Protein AF-0000000078269631 (afdb_homodimer)

Nearest PDB structures (foldseek):
  2gff-assembly1_A  TM=8.974E-01  e=2.319E-09  Yersinia pestis
  3kkf-assembly1_A  TM=9.396E-01  e=1.065E-08  Bacteroides thetaiotaomicron
  4hl9-assembly4_H  TM=9.342E-01  e=1.886E-08  Rhodospirillum rubrum ATCC 11170
  8ecp-assembly1_B  TM=9.292E-01  e=2.896E-07  Pseudomonas aeruginosa
  3gz7-assembly1_B  TM=8.461E-01  e=8.527E-07  Bordetella bronchiseptica

Solvent-accessible surface area (backbone atoms only — not comparable to full-atom values): 10148 Å² total; per-residue (Å²): 79,32,30,39,41,34,40,38,34,34,38,71,94,34,24,68,62,47,51,54,51,50,50,52,47,39,49,48,41,50,74,69,31,91,44,35,77,39,52,36,36,28,32,29,81,90,43,73,30,33,34,36,36,45,33,32,24,70,35,67,60,41,44,68,62,43,52,65,62,33,69,64,44,47,51,49,54,62,72,43,50,86,36,49,70,46,75,49,77,47,71,32,33,44,68,30,70,70,125,80,32,29,40,41,35,42,38,33,34,37,69,93,34,25,68,62,48,50,55,51,50,51,52,45,38,51,48,41,50,74,70,31,91,45,35,78,41,53,34,37,28,31,28,81,88,43,71,29,33,35,37,37,46,35,32,24,69,34,67,61,41,44,68,61,42,52,66,61,34,68,66,43,46,52,49,53,62,72,42,50,86,38,49,70,45,74,50,77,44,71,32,34,43,68,31,69,72,128

Foldseek 3Di:
DKKKKKKFAWDLVCLVVLVVLVVVLQVCCCPPQPFWPHWDKDADPVRSRIIMIITDGPDDCSVPPPSCPDPSNVVSCVVCVNGTDDMDMDMDDDPPPDD/DKKKKKKFAWDLVCLVVLVVLVVVLQVCCCPPQPFWPHWDKDADPVRSRIIMIITDGNDDCSVPPPSCPDPSNVVSCVVCVVGTPDMDMDMDDDPPPDD

Secondary structure (DSSP, 8-state):
-EEEEEEEEEPGGGHHHHHHHHHHHHHHHHHH-TTEEEEEEEE-TT-TTEEEEEEEESSHHIIIIIGGGSHHHHHHHHHHGGGEEEEEEEEEEEEES--/-EEEEEEEEEPGGGHHHHHHHHHHHHHHHHHH-TTEEEEEEEE-TT-TTEEEEEEEESSHHIIIIIGGGSHHHHHHHHHHGGGEEEEEEEEEEEEES--

Radius of gyration: 17.19 Å; Cα contacts (8 Å, |Δi|>4): 392; chains: 2; b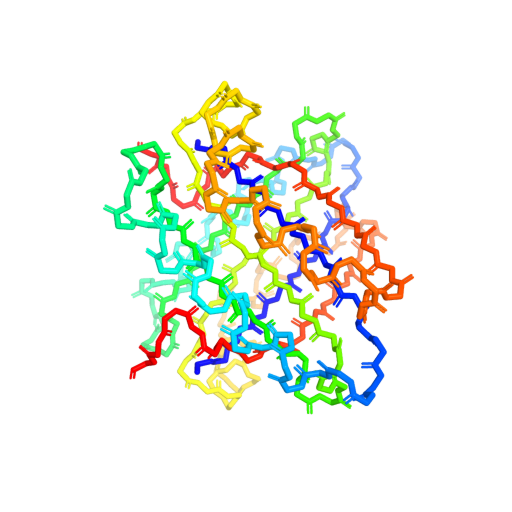ounding box: 34×47×38 Å

Organism: Desulfomicrobium norvegicum (strain DSM 1741 / NCIMB 8310) (NCBI:txid52561)

Structure (mmCIF, N/CA/C/O backbone):
data_AF-0000000078269631-model_v1
#
loop_
_entity.id
_entity.type
_entity.pdbx_description
1 polymer 'Quinol monooxygenase YgiN'
#
loop_
_atom_site.group_PDB
_atom_site.id
_atom_site.type_symbol
_atom_site.label_atom_id
_atom_site.label_alt_id
_atom_site.label_comp_id
_atom_site.label_asym_id
_atom_site.label_entity_id
_atom_site.label_seq_id
_atom_site.pdbx_PDB_ins_code
_atom_site.Cartn_x
_atom_site.Cartn_y
_atom_site.Cartn_z
_atom_site.occupancy
_atom_site.B_iso_or_equiv
_atom_site.auth_seq_id
_atom_site.auth_comp_id
_atom_site.auth_asym_id
_atom_site.auth_atom_id
_atom_site.pdbx_PDB_model_num
ATOM 1 N N . MET A 1 1 ? 13.25 1.266 -5.984 1 89.31 1 MET A N 1
ATOM 2 C CA . MET A 1 1 ? 12.547 2.445 -5.496 1 89.31 1 MET A CA 1
ATOM 3 C C . MET A 1 1 ? 12.117 2.266 -4.043 1 89.31 1 MET A C 1
ATOM 5 O O . MET A 1 1 ? 11.742 1.166 -3.637 1 89.31 1 MET A O 1
ATOM 9 N N . PHE A 1 2 ? 12.289 3.322 -3.221 1 97.44 2 PHE A N 1
ATOM 10 C CA . PHE A 1 2 ? 12.031 3.361 -1.786 1 97.44 2 PHE A CA 1
ATOM 11 C C . PHE A 1 2 ? 10.57 3.682 -1.507 1 97.44 2 PHE A C 1
ATOM 13 O O . PHE A 1 2 ? 10.078 4.75 -1.881 1 97.44 2 PHE A O 1
ATOM 20 N N . VAL A 1 3 ? 9.836 2.67 -0.923 1 98.69 3 VAL A N 1
ATOM 21 C CA . VAL A 1 3 ? 8.414 2.838 -0.663 1 98.69 3 VAL A CA 1
ATOM 22 C C . VAL A 1 3 ? 8.156 2.863 0.844 1 98.69 3 VAL A C 1
ATOM 24 O O . VAL A 1 3 ? 8.727 2.062 1.588 1 98.69 3 VAL A O 1
ATOM 27 N N . VAL A 1 4 ? 7.367 3.816 1.262 1 98.88 4 VAL A N 1
ATOM 28 C CA . VAL A 1 4 ? 6.922 3.924 2.646 1 98.88 4 VAL A CA 1
ATOM 29 C C . VAL A 1 4 ? 5.402 3.768 2.715 1 98.88 4 VAL A C 1
ATOM 31 O O . VAL A 1 4 ? 4.668 4.461 2.004 1 98.88 4 VAL A O 1
ATOM 34 N N . ILE A 1 5 ? 4.926 2.82 3.494 1 98.94 5 ILE A N 1
ATOM 35 C CA . ILE A 1 5 ? 3.504 2.68 3.777 1 98.94 5 ILE A CA 1
ATOM 36 C C . ILE A 1 5 ? 3.227 3.062 5.23 1 98.94 5 ILE A C 1
ATOM 38 O O . ILE A 1 5 ? 3.811 2.488 6.152 1 98.94 5 ILE A O 1
ATOM 42 N N . VAL A 1 6 ? 2.377 4.039 5.445 1 98.88 6 VAL A N 1
ATOM 43 C CA . VAL A 1 6 ? 2.012 4.484 6.785 1 98.88 6 VAL A CA 1
ATOM 44 C C . VAL A 1 6 ? 0.53 4.211 7.035 1 98.88 6 VAL A C 1
ATOM 46 O O . VAL A 1 6 ? -0.323 4.621 6.242 1 98.88 6 VAL A O 1
ATOM 49 N N . ASP A 1 7 ? 0.233 3.51 8.07 1 98.88 7 ASP A N 1
ATOM 50 C CA . ASP A 1 7 ? -1.144 3.338 8.523 1 98.88 7 ASP A CA 1
ATOM 51 C C . ASP A 1 7 ? -1.455 4.262 9.695 1 98.88 7 ASP A C 1
ATOM 53 O O . ASP A 1 7 ? -0.718 4.289 10.688 1 98.88 7 ASP A O 1
ATOM 57 N N . VAL A 1 8 ? -2.484 4.996 9.539 1 98.94 8 VAL A N 1
ATOM 58 C CA . VAL A 1 8 ? -2.867 5.984 10.539 1 98.94 8 VAL A CA 1
ATOM 59 C C . VAL A 1 8 ? -4.301 5.727 11 1 98.94 8 VAL A C 1
ATOM 61 O O . VAL A 1 8 ? -5.223 5.688 10.18 1 98.94 8 VAL A O 1
ATOM 64 N N . VAL A 1 9 ? -4.461 5.523 12.266 1 98.88 9 VAL A N 1
ATOM 65 C CA . VAL A 1 9 ? -5.789 5.488 12.875 1 98.88 9 VAL A CA 1
ATOM 66 C C . VAL A 1 9 ? -6.055 6.805 13.602 1 98.88 9 VAL A C 1
ATOM 68 O O . VAL A 1 9 ? -5.309 7.188 14.508 1 98.88 9 VAL A O 1
ATOM 71 N N . THR A 1 10 ? -7.07 7.473 13.227 1 98.94 10 THR A N 1
ATOM 72 C CA . THR A 1 10 ? -7.418 8.75 13.844 1 98.94 10 THR A CA 1
ATOM 73 C C . THR A 1 10 ? -8.547 8.578 14.852 1 98.94 10 THR A C 1
ATOM 75 O O . THR A 1 10 ? -9.242 7.559 14.844 1 98.94 10 THR A O 1
ATOM 78 N N . ARG A 1 11 ? -8.602 9.547 15.742 1 98.75 11 ARG A N 1
ATOM 79 C CA . ARG A 1 11 ? -9.852 9.672 16.484 1 98.75 11 ARG A CA 1
ATOM 80 C C . ARG A 1 11 ? -11.023 9.945 15.555 1 98.75 11 ARG A C 1
ATOM 82 O O . ARG A 1 11 ? -10.914 10.758 14.633 1 98.75 11 ARG A O 1
ATOM 89 N N . LYS A 1 12 ? -12.117 9.32 15.852 1 98.31 12 LYS A N 1
ATOM 90 C CA . LYS A 1 12 ? -13.234 9.344 14.922 1 98.31 12 LYS A CA 1
ATOM 91 C C . LYS A 1 12 ? -13.719 10.766 14.672 1 98.31 12 LYS A C 1
ATOM 93 O O . LYS A 1 12 ? -14.078 11.117 13.547 1 98.31 12 LYS A O 1
ATOM 98 N N . GLU A 1 13 ? -13.703 11.57 15.68 1 98.38 13 GLU A N 1
ATOM 99 C CA . GLU A 1 13 ? -14.258 12.914 15.586 1 98.38 13 GLU A CA 1
ATOM 100 C C . GLU A 1 13 ? -13.375 13.812 14.727 1 98.38 13 GLU A C 1
ATOM 102 O O . GLU A 1 13 ? -13.805 14.891 14.297 1 98.38 13 GLU A O 1
ATOM 107 N N . PHE A 1 14 ? -12.164 13.352 14.383 1 98.62 14 PHE A N 1
ATOM 108 C CA . PHE A 1 14 ? -11.234 14.203 13.656 1 98.62 14 PHE A CA 1
ATOM 109 C C . PHE A 1 14 ? -10.898 13.594 12.297 1 98.62 14 PHE A C 1
ATOM 111 O O . PHE A 1 14 ? -9.992 14.07 11.609 1 98.62 14 PHE A O 1
ATOM 118 N N . ALA A 1 15 ? -11.594 12.609 11.898 1 98.62 15 ALA A N 1
ATOM 119 C CA . ALA A 1 15 ? -11.289 11.891 10.664 1 98.62 15 ALA A CA 1
ATOM 120 C C . ALA A 1 15 ? -11.359 12.828 9.461 1 98.62 15 ALA A C 1
ATOM 122 O O . ALA A 1 15 ? -10.477 12.805 8.594 1 98.62 15 ALA A O 1
ATOM 123 N N . ASP A 1 16 ? -12.336 13.648 9.391 1 98.5 16 ASP A N 1
ATOM 124 C CA . ASP A 1 16 ? -12.5 14.562 8.266 1 98.5 16 ASP A CA 1
ATOM 125 C C . ASP A 1 16 ? -11.406 15.625 8.266 1 98.5 16 ASP A C 1
ATOM 127 O O . ASP A 1 16 ? -10.883 15.984 7.207 1 98.5 16 ASP A O 1
ATOM 131 N N . ASP A 1 17 ? -11.125 16.156 9.422 1 98.75 17 ASP A N 1
ATOM 132 C CA . ASP A 1 17 ? -10.047 17.141 9.539 1 98.75 17 ASP A CA 1
ATOM 133 C C . ASP A 1 17 ? -8.711 16.547 9.102 1 98.75 17 ASP A C 1
ATOM 135 O O . ASP A 1 17 ? -7.945 17.188 8.367 1 98.75 17 ASP A O 1
ATOM 139 N N . PHE A 1 18 ? -8.461 15.344 9.547 1 98.88 18 PHE A N 1
ATOM 140 C CA . PHE A 1 18 ? -7.23 14.664 9.164 1 98.88 18 PHE A CA 1
ATOM 141 C C . PHE A 1 18 ? -7.18 14.438 7.656 1 98.88 18 PHE A C 1
ATOM 143 O O . PHE A 1 18 ? -6.141 14.648 7.027 1 98.88 18 PHE A O 1
ATOM 150 N N . ARG A 1 19 ? -8.273 14.031 7.109 1 98.62 19 ARG A N 1
ATOM 151 C CA . ARG A 1 19 ? -8.391 13.797 5.676 1 98.62 19 ARG A CA 1
ATOM 152 C C . ARG A 1 19 ? -7.941 15.023 4.887 1 98.62 19 ARG A C 1
ATOM 154 O O . ARG A 1 19 ? -7.133 14.914 3.961 1 98.62 19 ARG A O 1
ATOM 161 N N . GLU A 1 20 ? -8.414 16.156 5.27 1 98.62 20 GLU A N 1
ATOM 162 C CA . GLU A 1 20 ? -8.062 17.391 4.582 1 98.62 20 GLU A CA 1
ATOM 163 C C . GLU A 1 20 ? -6.578 17.719 4.754 1 98.62 20 GLU A C 1
ATOM 165 O O . GLU A 1 20 ? -5.906 18.109 3.797 1 98.62 20 GLU A O 1
ATOM 170 N N . ALA A 1 21 ? -6.102 17.547 5.969 1 98.81 21 ALA A N 1
ATOM 171 C CA . ALA A 1 21 ? -4.711 17.875 6.277 1 98.81 21 ALA A CA 1
ATOM 172 C C . ALA A 1 21 ? -3.752 16.969 5.508 1 98.81 21 ALA A C 1
ATOM 174 O O . ALA A 1 21 ? -2.748 17.422 4.965 1 98.81 21 ALA A O 1
ATOM 175 N N . VAL A 1 22 ? -4.086 15.703 5.465 1 98.75 22 VAL A N 1
ATOM 176 C CA . VAL A 1 22 ? -3.164 14.758 4.844 1 98.75 22 VAL A CA 1
ATOM 177 C C . VAL A 1 22 ? -3.201 14.914 3.324 1 98.75 22 VAL A C 1
ATOM 179 O O . VAL A 1 22 ? -2.189 14.719 2.646 1 98.75 22 VAL A O 1
ATOM 182 N N . MET A 1 23 ? -4.348 15.281 2.766 1 98.5 23 MET A N 1
ATOM 183 C CA . MET A 1 23 ? -4.414 15.555 1.333 1 98.5 23 MET A CA 1
ATOM 184 C C . MET A 1 23 ? -3.535 16.75 0.97 1 98.5 23 MET A C 1
ATOM 186 O O . MET A 1 23 ? -2.832 16.719 -0.041 1 98.5 23 MET A O 1
ATOM 190 N N . ARG A 1 24 ? -3.57 17.797 1.8 1 98.44 24 ARG A N 1
ATOM 191 C CA . ARG A 1 24 ? -2.684 18.938 1.6 1 98.44 24 ARG A CA 1
ATOM 192 C C . ARG A 1 24 ? -1.22 18.516 1.683 1 98.44 24 ARG A C 1
ATOM 194 O O . ARG A 1 24 ? -0.4 18.938 0.863 1 98.44 24 ARG A O 1
ATOM 201 N N . GLN A 1 25 ? -0.92 17.703 2.639 1 98.5 25 GLN A N 1
ATOM 202 C CA . GLN A 1 25 ? 0.445 17.219 2.812 1 98.5 25 GLN A CA 1
ATOM 203 C C . GLN A 1 25 ? 0.894 16.391 1.609 1 98.5 25 GLN A C 1
ATOM 205 O O . GLN A 1 25 ? 2.033 16.516 1.155 1 98.5 25 GLN A O 1
ATOM 210 N N . GLY A 1 26 ? -0 15.477 1.146 1 98.44 26 GLY A N 1
ATOM 211 C CA . GLY A 1 26 ? 0.314 14.727 -0.06 1 98.44 26 GLY A CA 1
ATOM 212 C C . GLY A 1 26 ? 0.614 15.609 -1.254 1 98.44 26 GLY A C 1
ATOM 213 O O . GLY A 1 26 ? 1.595 15.391 -1.968 1 98.44 26 GLY A O 1
ATOM 214 N N . ASN A 1 27 ? -0.218 16.609 -1.429 1 98.19 27 ASN A N 1
ATOM 215 C CA . ASN A 1 27 ? -0.012 17.562 -2.518 1 98.19 27 ASN A CA 1
ATOM 216 C C . ASN A 1 27 ? 1.322 18.297 -2.383 1 98.19 27 ASN A C 1
ATOM 218 O O . ASN A 1 27 ? 2.068 18.406 -3.355 1 98.19 27 ASN A O 1
ATOM 222 N N . ASN A 1 28 ? 1.61 18.797 -1.206 1 98.56 28 ASN A N 1
ATOM 223 C CA . ASN A 1 28 ? 2.873 19.484 -0.958 1 98.56 28 ASN A CA 1
ATOM 224 C C . ASN A 1 28 ? 4.07 18.578 -1.246 1 98.56 28 ASN A C 1
ATOM 226 O O . ASN A 1 28 ? 5.051 19.016 -1.849 1 98.56 28 ASN A O 1
ATOM 230 N N . SER A 1 29 ? 3.992 17.312 -0.822 1 98.44 29 SER A N 1
ATOM 231 C CA . SER A 1 29 ? 5.102 16.391 -0.997 1 98.44 29 SER A CA 1
ATOM 232 C C . SER A 1 29 ? 5.406 16.156 -2.473 1 98.44 29 SER A C 1
ATOM 234 O O . SER A 1 29 ? 6.562 16.234 -2.891 1 98.44 29 SER A O 1
ATOM 236 N N . VAL A 1 30 ? 4.391 15.945 -3.281 1 97.69 30 VAL A N 1
ATOM 237 C CA . VAL A 1 30 ? 4.574 15.617 -4.691 1 97.69 30 VAL A CA 1
ATOM 238 C C . VAL A 1 30 ? 4.992 16.859 -5.465 1 97.69 30 VAL A C 1
ATOM 240 O O . VAL A 1 30 ? 5.801 16.781 -6.391 1 97.69 30 VAL A O 1
ATOM 243 N N . THR A 1 31 ? 4.5 18.016 -5.059 1 97.88 31 THR A N 1
ATOM 244 C CA . THR A 1 31 ? 4.707 19.219 -5.875 1 97.88 31 THR A CA 1
ATOM 245 C C . THR A 1 31 ? 5.973 19.953 -5.449 1 97.88 31 THR A C 1
ATOM 247 O O . THR A 1 31 ? 6.598 20.641 -6.254 1 97.88 31 THR A O 1
ATOM 250 N N . ARG A 1 32 ? 6.41 19.75 -4.211 1 98 32 ARG A N 1
ATOM 251 C CA . ARG A 1 32 ? 7.473 20.609 -3.705 1 98 32 ARG A CA 1
ATOM 252 C C . ARG A 1 32 ? 8.75 19.828 -3.451 1 98 32 ARG A C 1
ATOM 254 O O . ARG A 1 32 ? 9.812 20.406 -3.23 1 98 32 ARG A O 1
ATOM 261 N N . GLU A 1 33 ? 8.609 18.531 -3.41 1 97.94 33 GLU A N 1
ATOM 262 C CA . GLU A 1 33 ? 9.766 17.703 -3.094 1 97.94 33 GLU A CA 1
ATOM 263 C C . GLU A 1 33 ? 10.25 16.938 -4.32 1 97.94 33 GLU A C 1
ATOM 265 O O . GLU A 1 33 ? 9.594 15.984 -4.762 1 97.94 33 GLU A O 1
ATOM 270 N N . GLU A 1 34 ? 11.414 17.234 -4.824 1 96.44 34 GLU A N 1
ATOM 271 C CA . GLU A 1 34 ? 11.953 16.625 -6.035 1 96.44 34 GLU A CA 1
ATOM 272 C C . GLU A 1 34 ? 12.117 15.117 -5.867 1 96.44 34 GLU A C 1
ATOM 274 O O . GLU A 1 34 ? 11.93 14.352 -6.824 1 96.44 34 GLU A O 1
ATOM 279 N N . GLY A 1 35 ? 12.352 14.648 -4.688 1 97.06 35 GLY A N 1
ATOM 280 C CA . GLY A 1 35 ? 12.633 13.242 -4.449 1 97.06 35 GLY A CA 1
ATOM 281 C C . GLY A 1 35 ? 11.391 12.422 -4.145 1 97.06 35 GLY A C 1
ATOM 282 O O . GLY A 1 35 ? 11.461 11.203 -4.008 1 97.06 35 GLY A O 1
ATOM 283 N N . CYS A 1 36 ? 10.242 13.094 -4.043 1 98.12 36 CYS A N 1
ATOM 284 C CA . CYS A 1 36 ? 8.969 12.391 -3.893 1 98.12 36 CYS A CA 1
ATOM 285 C C . CYS A 1 36 ? 8.398 12 -5.25 1 98.12 36 CYS A C 1
ATOM 287 O O . CYS A 1 36 ? 7.996 12.867 -6.027 1 98.12 36 CYS A O 1
ATOM 289 N N . LEU A 1 37 ? 8.305 10.75 -5.559 1 97.31 37 LEU A N 1
ATOM 290 C CA . LEU A 1 37 ? 7.895 10.242 -6.863 1 97.31 37 LEU A CA 1
ATOM 291 C C . LEU A 1 37 ? 6.391 9.984 -6.895 1 97.31 37 LEU A C 1
ATOM 293 O O . LEU A 1 37 ? 5.797 9.883 -7.969 1 97.31 37 LEU A O 1
ATOM 297 N N . GLY A 1 38 ? 5.84 9.82 -5.707 1 97.62 38 GLY A N 1
ATOM 298 C CA . GLY A 1 38 ? 4.414 9.57 -5.602 1 97.62 38 GLY A CA 1
ATOM 299 C C . GLY A 1 38 ? 3.908 9.578 -4.172 1 97.62 38 GLY A C 1
ATOM 300 O O . GLY A 1 38 ? 4.641 9.227 -3.248 1 97.62 38 GLY A O 1
ATOM 301 N N . PHE A 1 39 ? 2.701 9.938 -4.016 1 98.62 39 PHE A N 1
ATOM 302 C CA . PHE A 1 39 ? 1.996 9.992 -2.74 1 98.62 39 PHE A CA 1
ATOM 303 C C . PHE A 1 39 ? 0.51 9.711 -2.93 1 98.62 39 PHE A C 1
ATOM 305 O O . PHE A 1 39 ? -0.198 10.492 -3.57 1 98.62 39 PHE A O 1
ATOM 312 N N . GLU A 1 40 ? 0.087 8.586 -2.42 1 98.75 40 GLU A N 1
ATOM 313 C CA . GLU A 1 40 ? -1.327 8.234 -2.506 1 98.75 40 GLU A CA 1
ATOM 314 C C . GLU A 1 40 ? -1.947 8.094 -1.119 1 98.75 40 GLU A C 1
ATOM 316 O O . GLU A 1 40 ? -1.307 7.594 -0.194 1 98.75 40 GLU A O 1
ATOM 321 N N . ILE A 1 41 ? -3.152 8.578 -0.981 1 98.88 41 ILE A N 1
ATOM 322 C CA . ILE A 1 41 ? -3.891 8.5 0.275 1 98.88 41 ILE A CA 1
ATOM 323 C C . ILE A 1 41 ? -5.098 7.582 0.11 1 98.88 41 ILE A C 1
ATOM 325 O O . ILE A 1 41 ? -5.926 7.789 -0.78 1 98.88 41 ILE A O 1
ATOM 329 N N . LEU A 1 42 ? -5.094 6.574 0.906 1 98.81 42 LEU A N 1
ATOM 330 C CA . LEU A 1 42 ? -6.156 5.578 0.915 1 98.81 42 LEU A CA 1
ATOM 331 C C . LEU A 1 42 ? -6.953 5.645 2.213 1 98.81 42 LEU A C 1
ATOM 333 O O . LEU A 1 42 ? -6.398 5.953 3.271 1 98.81 42 LEU A O 1
ATOM 337 N N . GLN A 1 43 ? -8.219 5.379 2.104 1 98.75 43 GLN A N 1
ATOM 338 C CA . GLN A 1 43 ? -9.117 5.355 3.258 1 98.75 43 GLN A CA 1
ATOM 339 C C . GLN A 1 43 ? -9.914 4.059 3.312 1 98.75 43 GLN A C 1
ATOM 341 O O . GLN A 1 43 ? -10.391 3.576 2.283 1 98.75 43 GLN A O 1
ATOM 346 N N . ASP A 1 44 ? -9.992 3.49 4.523 1 98.5 44 ASP A N 1
ATOM 347 C CA . ASP A 1 44 ? -10.805 2.293 4.738 1 98.5 44 ASP A CA 1
ATOM 348 C C . ASP A 1 44 ? -12.289 2.6 4.574 1 98.5 44 ASP A C 1
ATOM 350 O O . ASP A 1 44 ? -12.852 3.391 5.332 1 98.5 44 ASP A O 1
ATOM 354 N N . PRO A 1 45 ? -12.914 2.008 3.555 1 97.19 45 PRO A N 1
ATOM 355 C CA . PRO A 1 45 ? -14.328 2.334 3.33 1 97.19 45 PRO A CA 1
ATOM 356 C C . PRO A 1 45 ? -15.227 1.885 4.48 1 97.19 45 PRO A C 1
ATOM 358 O O . PRO A 1 45 ? -16.328 2.412 4.648 1 97.19 45 PRO A O 1
ATOM 361 N N . GLU A 1 46 ? -14.789 0.972 5.297 1 97.5 46 GLU A N 1
ATOM 362 C CA . GLU A 1 46 ? -15.602 0.454 6.395 1 97.5 46 GLU A CA 1
ATOM 363 C C . GLU A 1 46 ? -15.289 1.174 7.703 1 97.5 46 GLU A C 1
ATOM 365 O O . GLU A 1 46 ? -16.031 1.062 8.672 1 97.5 46 GLU A O 1
ATOM 370 N N . ASN A 1 47 ? -14.211 1.813 7.82 1 98.19 47 ASN A N 1
ATOM 371 C CA . ASN A 1 47 ? -13.789 2.605 8.969 1 98.19 47 ASN A CA 1
ATOM 372 C C . ASN A 1 47 ? -13.109 3.902 8.539 1 98.19 47 ASN A C 1
ATOM 374 O O . ASN A 1 47 ? -11.883 3.973 8.469 1 98.19 47 ASN A O 1
ATOM 378 N N . PRO A 1 48 ? -13.844 4.91 8.344 1 97.75 48 PRO A N 1
ATOM 379 C CA . PRO A 1 48 ? -13.344 6.141 7.727 1 97.75 48 PRO A CA 1
ATOM 380 C C . PRO A 1 48 ? -12.258 6.816 8.555 1 97.75 48 PRO A C 1
ATOM 382 O O . PRO A 1 48 ? -11.617 7.762 8.094 1 97.75 48 PRO A O 1
ATOM 385 N N . ALA A 1 49 ? -12.031 6.332 9.789 1 98.75 49 ALA A N 1
ATOM 386 C CA . ALA A 1 49 ? -10.977 6.895 10.633 1 98.75 49 ALA A CA 1
ATOM 387 C C . ALA A 1 49 ? -9.625 6.258 10.328 1 98.75 49 ALA A C 1
ATOM 389 O O . ALA A 1 49 ? -8.602 6.676 10.867 1 98.75 49 ALA A O 1
ATOM 390 N N . ASN A 1 50 ? -9.625 5.258 9.508 1 98.81 50 ASN A N 1
ATOM 391 C CA . ASN A 1 50 ? -8.406 4.539 9.156 1 98.81 50 ASN A CA 1
ATOM 392 C C . ASN A 1 50 ? -7.883 4.949 7.785 1 98.81 50 ASN A C 1
ATOM 394 O O . ASN A 1 50 ? -8.586 4.805 6.781 1 98.81 50 ASN A O 1
ATOM 398 N N . PHE A 1 51 ? -6.637 5.492 7.758 1 98.94 51 PHE A N 1
ATOM 399 C CA . PHE A 1 51 ? -5.98 5.922 6.531 1 98.94 51 PHE A CA 1
ATOM 400 C C . PHE A 1 51 ? -4.707 5.121 6.289 1 98.94 51 PHE A C 1
ATOM 402 O O . PHE A 1 51 ? -4.059 4.672 7.234 1 98.94 51 PHE A O 1
ATOM 409 N N . THR A 1 52 ? -4.41 4.926 5.047 1 98.94 52 THR A N 1
ATOM 410 C CA . THR A 1 52 ? -3.127 4.391 4.605 1 98.94 52 THR A CA 1
ATOM 411 C C . THR A 1 52 ? -2.469 5.328 3.598 1 98.94 52 THR A C 1
ATOM 413 O O . THR A 1 52 ? -3.094 5.727 2.611 1 98.94 52 THR A O 1
ATOM 416 N N . LEU A 1 53 ? -1.287 5.715 3.904 1 98.94 53 LEU A N 1
ATOM 417 C CA . LEU A 1 53 ? -0.481 6.512 2.986 1 98.94 53 LEU A CA 1
ATOM 418 C C . LEU A 1 53 ? 0.519 5.633 2.24 1 98.94 53 LEU A C 1
ATOM 420 O O . LEU A 1 53 ? 1.261 4.867 2.857 1 98.94 53 LEU A O 1
ATOM 424 N N . TYR A 1 54 ? 0.468 5.676 0.944 1 98.88 54 TYR A N 1
ATOM 425 C CA . TYR A 1 54 ? 1.422 4.992 0.077 1 98.88 54 TYR A CA 1
ATOM 426 C C . TYR A 1 54 ? 2.35 5.988 -0.606 1 98.88 54 TYR A C 1
ATOM 428 O O . TYR A 1 54 ? 1.931 6.715 -1.512 1 98.88 54 TYR A O 1
ATOM 436 N N . GLU A 1 55 ? 3.623 5.988 -0.211 1 98.88 55 GLU A N 1
ATOM 437 C CA . GLU A 1 55 ? 4.574 7.012 -0.635 1 98.88 55 GLU A CA 1
ATOM 438 C C . GLU A 1 55 ? 5.789 6.383 -1.317 1 98.88 55 GLU A C 1
ATOM 440 O O . GLU A 1 55 ? 6.301 5.359 -0.865 1 98.88 55 GLU A O 1
ATOM 445 N N . THR A 1 56 ? 6.188 6.98 -2.398 1 98.38 56 THR A N 1
ATOM 446 C CA . THR A 1 56 ? 7.367 6.516 -3.121 1 98.38 56 THR A CA 1
ATOM 447 C C . THR A 1 56 ? 8.406 7.629 -3.236 1 98.38 56 THR A C 1
ATOM 449 O O . THR A 1 56 ? 8.078 8.75 -3.637 1 98.38 56 THR A O 1
ATOM 452 N N . TYR A 1 57 ? 9.656 7.266 -2.865 1 98.31 57 TYR A N 1
ATOM 453 C CA . TYR A 1 57 ? 10.773 8.203 -2.92 1 98.31 57 TYR A CA 1
ATOM 454 C C . TYR A 1 57 ? 11.938 7.629 -3.719 1 98.31 57 TYR A C 1
ATOM 456 O O . TYR A 1 57 ? 12.031 6.41 -3.893 1 98.31 57 TYR A O 1
ATOM 464 N N . THR A 1 58 ? 12.797 8.523 -4.117 1 97.25 58 THR A N 1
ATOM 465 C CA . THR A 1 58 ? 13.945 8.109 -4.918 1 97.25 58 THR A CA 1
ATOM 466 C C . THR A 1 58 ? 14.867 7.195 -4.113 1 97.25 58 THR A C 1
ATOM 468 O O . THR A 1 58 ? 15.461 6.27 -4.664 1 97.25 58 THR A O 1
ATOM 471 N N . ASP A 1 59 ? 15.039 7.508 -2.844 1 97.19 59 ASP A N 1
ATOM 472 C CA . ASP A 1 59 ? 15.898 6.719 -1.974 1 97.19 59 ASP A CA 1
ATOM 473 C C . ASP A 1 59 ? 15.617 7.012 -0.502 1 97.19 59 ASP A C 1
ATOM 475 O O . ASP A 1 59 ? 14.758 7.836 -0.184 1 97.19 59 ASP A O 1
ATOM 479 N N . ALA A 1 60 ? 16.266 6.277 0.36 1 97.38 60 ALA A N 1
ATOM 480 C CA . ALA A 1 60 ? 16.062 6.387 1.803 1 97.38 60 ALA A CA 1
ATOM 481 C C . ALA A 1 60 ? 16.422 7.785 2.301 1 97.38 60 ALA A C 1
ATOM 483 O O . ALA A 1 60 ? 15.711 8.344 3.143 1 97.38 60 ALA A O 1
ATOM 484 N N . ALA A 1 61 ? 17.484 8.344 1.825 1 97.62 61 ALA A N 1
ATOM 485 C CA . ALA A 1 61 ? 17.938 9.664 2.266 1 97.62 61 ALA A CA 1
ATOM 486 C C . ALA A 1 61 ? 16.906 10.734 1.939 1 97.62 61 ALA A C 1
ATOM 488 O O . ALA A 1 61 ? 16.672 11.648 2.732 1 97.62 61 ALA A O 1
ATOM 489 N N . THR A 1 62 ? 16.266 10.633 0.784 1 97.69 62 THR A N 1
ATOM 490 C CA . THR A 1 62 ? 15.227 11.57 0.393 1 97.69 62 THR A CA 1
ATOM 491 C C . THR A 1 62 ? 14.078 11.555 1.396 1 97.69 62 THR A C 1
ATOM 493 O O . THR A 1 62 ? 13.555 12.609 1.766 1 97.69 62 THR A O 1
ATOM 496 N N . PHE A 1 63 ? 13.758 10.391 1.854 1 98.25 63 PHE A N 1
ATOM 497 C CA . PHE A 1 63 ? 12.664 10.266 2.809 1 98.25 63 PHE A CA 1
ATOM 498 C C . PHE A 1 63 ? 13.086 10.766 4.184 1 98.25 63 PHE A C 1
ATOM 500 O O . PHE A 1 63 ? 12.438 11.641 4.762 1 98.25 63 PHE A O 1
ATOM 507 N N . TYR A 1 64 ? 14.164 10.281 4.68 1 97.62 64 TYR A N 1
ATOM 508 C CA . TYR A 1 64 ? 14.539 10.516 6.07 1 97.62 64 TYR A CA 1
ATOM 509 C C . TYR A 1 64 ? 15.141 11.898 6.25 1 97.62 64 TYR A C 1
ATOM 511 O O . TYR A 1 64 ? 14.938 12.547 7.281 1 97.62 64 TYR A O 1
ATOM 519 N N . ASP A 1 65 ? 15.812 12.383 5.273 1 97.06 65 ASP A N 1
ATOM 520 C CA . ASP A 1 65 ? 16.594 13.609 5.457 1 97.06 65 ASP A CA 1
ATOM 521 C C . ASP A 1 65 ? 15.883 14.805 4.82 1 97.06 65 ASP A C 1
ATOM 523 O O . ASP A 1 65 ? 16.062 15.945 5.25 1 97.06 65 ASP A O 1
ATOM 527 N N . VAL A 1 66 ? 15.117 14.578 3.848 1 97.38 66 VAL A N 1
ATOM 528 C CA . VAL A 1 66 ? 14.492 15.695 3.143 1 97.38 66 VAL A CA 1
ATOM 529 C C . VAL A 1 66 ? 13 15.75 3.48 1 97.38 66 VAL A C 1
ATOM 531 O O . VAL A 1 66 ? 12.547 16.672 4.16 1 97.38 66 VAL A O 1
ATOM 534 N N . HIS A 1 67 ? 12.227 14.766 3.141 1 98.38 67 HIS A N 1
ATOM 535 C CA . HIS A 1 67 ? 10.781 14.766 3.332 1 98.38 67 HIS A CA 1
ATOM 536 C C . HIS A 1 67 ? 10.422 15.07 4.781 1 98.38 67 HIS A C 1
ATOM 538 O O . HIS A 1 67 ? 9.633 15.984 5.047 1 98.38 67 HIS A O 1
ATOM 544 N N . ARG A 1 68 ? 11.023 14.367 5.734 1 97.81 68 ARG A N 1
ATOM 545 C CA . ARG A 1 68 ? 10.664 14.484 7.145 1 97.81 68 ARG A CA 1
ATOM 546 C C . ARG A 1 68 ? 11.195 15.781 7.742 1 97.81 68 ARG A C 1
ATOM 548 O O . ARG A 1 68 ? 10.828 16.156 8.859 1 97.81 68 ARG A O 1
ATOM 555 N N . SER A 1 69 ? 12 16.516 6.961 1 97.69 69 SER A N 1
ATOM 556 C CA . SER A 1 69 ? 12.609 17.734 7.473 1 97.69 69 SER A CA 1
ATOM 557 C C . SER A 1 69 ? 11.961 18.984 6.863 1 97.69 69 SER A C 1
ATOM 559 O O . SER A 1 69 ? 12.266 20.109 7.258 1 97.69 69 SER A O 1
ATOM 561 N N . THR A 1 70 ? 11.094 18.812 5.953 1 98.25 70 THR A N 1
ATOM 562 C CA . THR A 1 70 ? 10.469 19.953 5.297 1 98.25 70 THR A CA 1
ATOM 563 C C . THR A 1 70 ? 9.547 20.688 6.262 1 98.25 70 THR A C 1
ATOM 565 O O . THR A 1 70 ? 8.969 20.094 7.168 1 98.25 70 THR A O 1
ATOM 568 N N . PRO A 1 71 ? 9.367 22 6.043 1 98.19 71 PRO A N 1
ATOM 569 C CA . PRO A 1 71 ? 8.422 22.75 6.875 1 98.19 71 PRO A CA 1
ATOM 570 C C . PRO A 1 71 ? 6.992 22.219 6.773 1 98.19 71 PRO A C 1
ATOM 572 O O . PRO A 1 71 ? 6.277 22.156 7.781 1 98.19 71 PRO A O 1
ATOM 575 N N . HIS A 1 72 ? 6.625 21.859 5.566 1 98.38 72 HIS A N 1
ATOM 576 C CA . HIS A 1 72 ? 5.246 21.406 5.414 1 98.38 72 HIS A CA 1
ATOM 577 C C . HIS A 1 72 ? 5.027 20.062 6.113 1 98.38 72 HIS A C 1
ATOM 579 O O . HIS A 1 72 ? 3.947 19.812 6.652 1 98.38 72 HIS A O 1
ATOM 585 N N . PHE A 1 73 ? 5.965 19.156 6.113 1 98.69 73 PHE A N 1
ATOM 586 C CA . PHE A 1 73 ? 5.828 17.906 6.867 1 98.69 73 PHE A CA 1
ATOM 587 C C . PHE A 1 73 ? 5.723 18.188 8.359 1 98.69 73 PHE A C 1
ATOM 589 O O . PHE A 1 73 ? 4.859 17.641 9.039 1 98.69 73 PHE A O 1
ATOM 596 N N . LYS A 1 74 ? 6.633 19.047 8.859 1 98.38 74 LYS A N 1
ATOM 597 C CA . LYS A 1 74 ? 6.645 19.359 10.289 1 98.38 74 LYS A CA 1
ATOM 598 C C . LYS A 1 74 ? 5.32 19.984 10.719 1 98.38 74 LYS A C 1
ATOM 600 O O . LYS A 1 74 ? 4.789 19.641 11.781 1 98.38 74 LYS A O 1
ATOM 605 N N . ASP A 1 75 ? 4.824 20.891 9.953 1 98.38 75 ASP A N 1
ATOM 606 C CA . ASP A 1 75 ? 3.533 21.5 10.242 1 98.38 75 ASP A CA 1
ATOM 607 C C . ASP A 1 75 ? 2.416 20.469 10.258 1 98.38 75 ASP A C 1
ATOM 609 O O . ASP A 1 75 ? 1.569 20.469 11.156 1 98.38 75 ASP A O 1
ATOM 613 N N . TYR A 1 76 ? 2.371 19.578 9.25 1 98.75 76 TYR A N 1
ATOM 614 C CA . TYR A 1 76 ? 1.39 18.5 9.164 1 98.75 76 TYR A CA 1
ATOM 615 C C . TYR A 1 76 ? 1.462 17.594 10.391 1 98.75 76 TYR A C 1
ATOM 617 O O . TYR A 1 76 ? 0.442 17.328 11.023 1 98.75 76 TYR A O 1
ATOM 625 N N . ALA A 1 77 ? 2.684 17.141 10.672 1 98.44 77 ALA A N 1
ATOM 626 C CA . ALA A 1 77 ? 2.881 16.203 11.781 1 98.44 77 ALA A CA 1
ATOM 627 C C . ALA A 1 77 ? 2.434 16.828 13.102 1 98.44 77 ALA A C 1
ATOM 629 O O . ALA A 1 77 ? 1.725 16.188 13.883 1 98.44 77 ALA A O 1
ATOM 630 N N . LEU A 1 78 ? 2.797 18.062 13.312 1 98.31 78 LEU A N 1
ATOM 631 C CA . LEU A 1 78 ? 2.467 18.75 14.555 1 98.31 78 LEU A CA 1
ATOM 632 C C . LEU A 1 78 ? 0.963 18.984 14.664 1 98.31 78 LEU A C 1
ATOM 634 O O . LEU A 1 78 ? 0.362 18.734 15.711 1 98.31 78 LEU A O 1
ATOM 638 N N . SER A 1 79 ? 0.349 19.453 13.641 1 98.62 79 SER A N 1
ATOM 639 C CA . SER A 1 79 ? -1.052 19.859 13.68 1 98.62 79 SER A CA 1
ATOM 640 C C . SER A 1 79 ? -1.977 18.656 13.781 1 98.62 79 SER A C 1
ATOM 642 O O . SER A 1 79 ? -3.07 18.75 14.344 1 98.62 79 SER A O 1
ATOM 644 N N . THR A 1 80 ? -1.51 17.531 13.305 1 98.81 80 THR A N 1
ATOM 645 C CA . THR A 1 80 ? -2.41 16.391 13.258 1 98.81 80 THR A CA 1
ATOM 646 C C . THR A 1 80 ? -2.146 15.445 14.438 1 98.81 80 THR A C 1
ATOM 648 O O . THR A 1 80 ? -2.943 14.547 14.711 1 98.81 80 THR A O 1
ATOM 651 N N . ALA A 1 81 ? -1.078 15.656 15.172 1 98.62 81 ALA A N 1
ATOM 652 C CA . ALA A 1 81 ? -0.668 14.773 16.266 1 98.62 81 ALA A CA 1
ATOM 653 C C . ALA A 1 81 ? -1.817 14.539 17.25 1 98.62 81 ALA A C 1
ATOM 655 O O . ALA A 1 81 ? -2.086 13.398 17.625 1 98.62 81 ALA A O 1
ATOM 656 N N . PRO A 1 82 ? -2.629 15.531 17.609 1 98.62 82 PRO A N 1
ATOM 657 C CA . PRO A 1 82 ? -3.709 15.297 18.578 1 98.62 82 PRO A CA 1
ATOM 658 C C . PRO A 1 82 ? -4.844 14.461 18 1 98.62 82 PRO A C 1
ATOM 660 O O . PRO A 1 82 ? -5.699 13.977 18.75 1 98.62 82 PRO A O 1
ATOM 663 N N . TRP A 1 83 ? -4.934 14.305 16.719 1 98.88 83 TRP A N 1
ATOM 664 C CA . TRP A 1 83 ? -6.039 13.617 16.047 1 98.88 83 TRP A CA 1
ATOM 665 C C . TRP A 1 83 ? -5.746 12.125 15.906 1 98.88 83 TRP A C 1
ATOM 667 O O . TRP A 1 83 ? -6.645 11.336 15.617 1 98.88 83 TRP A O 1
ATOM 677 N N . VAL A 1 84 ? -4.453 11.695 16.062 1 98.88 84 VAL A N 1
ATOM 678 C CA . VAL A 1 84 ? -3.986 10.367 15.711 1 98.88 84 VAL A CA 1
ATOM 679 C C . VAL A 1 84 ? -3.998 9.461 16.938 1 98.88 84 VAL A C 1
ATOM 681 O O . VAL A 1 84 ? -3.43 9.812 17.984 1 98.88 84 VAL A O 1
ATOM 684 N N . GLU A 1 85 ? -4.688 8.422 16.766 1 98.81 85 GLU A N 1
ATOM 685 C CA . GLU A 1 85 ? -4.719 7.418 17.828 1 98.81 85 GLU A CA 1
ATOM 686 C C . GLU A 1 85 ? -3.523 6.477 17.734 1 98.81 85 GLU A C 1
ATOM 688 O O . GLU A 1 85 ? -2.941 6.102 18.766 1 98.81 85 GLU A O 1
ATOM 693 N N . SER A 1 86 ? -3.227 6.035 16.641 1 98.75 86 SER A N 1
ATOM 694 C CA . SER A 1 86 ? -2.07 5.172 16.406 1 98.75 86 SER A CA 1
ATOM 695 C C . SER A 1 86 ? -1.537 5.324 14.984 1 98.75 86 SER A C 1
ATOM 697 O O . SER A 1 86 ? -2.262 5.758 14.086 1 98.75 86 SER A O 1
ATOM 699 N N . LYS A 1 87 ? -0.304 5.035 14.828 1 98.69 87 LYS A N 1
ATOM 700 C CA . LYS A 1 87 ? 0.397 5.113 13.547 1 98.69 87 LYS A CA 1
ATOM 701 C C . LYS A 1 87 ? 1.466 4.027 13.445 1 98.69 87 LYS A C 1
ATOM 703 O O . LYS A 1 87 ? 2.156 3.73 14.422 1 98.69 87 LYS A O 1
ATOM 708 N N . SER A 1 88 ? 1.522 3.414 12.305 1 98.5 88 SER A N 1
ATOM 709 C CA . SER A 1 88 ? 2.592 2.467 12.008 1 98.5 88 SER A CA 1
ATOM 710 C C . SER A 1 88 ? 3.195 2.73 10.633 1 98.5 88 SER A C 1
ATOM 712 O O . SER A 1 88 ? 2.535 3.287 9.758 1 98.5 88 SER A O 1
ATOM 714 N N . MET A 1 89 ? 4.461 2.434 10.5 1 98.56 89 MET A N 1
ATOM 715 C CA . MET A 1 89 ? 5.188 2.695 9.258 1 98.56 89 MET A CA 1
ATOM 716 C C . MET A 1 89 ? 5.98 1.468 8.828 1 98.56 89 MET A C 1
ATOM 718 O O . MET A 1 89 ? 6.602 0.8 9.656 1 98.56 89 MET A O 1
ATOM 722 N N . ARG A 1 90 ? 5.891 1.204 7.586 1 98.44 90 ARG A N 1
ATOM 723 C CA . ARG A 1 90 ? 6.723 0.178 6.961 1 98.44 90 ARG A CA 1
ATOM 724 C C . ARG A 1 90 ? 7.539 0.759 5.812 1 98.44 90 ARG A C 1
ATOM 726 O O . ARG A 1 90 ? 7.043 1.585 5.043 1 98.44 90 ARG A O 1
ATOM 733 N N . VAL A 1 91 ? 8.758 0.253 5.75 1 98.5 91 VAL A N 1
ATOM 734 C CA . VAL A 1 91 ? 9.633 0.581 4.629 1 98.5 91 VAL A CA 1
ATOM 735 C C . VAL A 1 91 ? 9.812 -0.648 3.74 1 98.5 91 VAL A C 1
ATOM 737 O O . VAL A 1 91 ? 10.148 -1.73 4.23 1 98.5 91 VAL A O 1
ATOM 740 N N . LEU A 1 92 ? 9.562 -0.435 2.43 1 98.56 92 LEU A N 1
ATOM 741 C CA . LEU A 1 92 ? 9.609 -1.545 1.484 1 98.56 92 LEU A CA 1
ATOM 742 C C . LEU A 1 92 ? 10.375 -1.154 0.227 1 98.56 92 LEU A C 1
ATOM 744 O O . LEU A 1 92 ? 10.57 0.034 -0.045 1 98.56 92 LEU A O 1
ATOM 748 N N . THR A 1 93 ? 10.859 -2.15 -0.481 1 97.94 93 THR A N 1
ATOM 749 C CA . THR A 1 93 ? 11.492 -1.955 -1.78 1 97.94 93 THR A CA 1
ATOM 750 C C . THR A 1 93 ? 10.562 -2.393 -2.908 1 97.94 93 THR A C 1
ATOM 752 O O . THR A 1 93 ? 10.086 -3.527 -2.916 1 97.94 93 THR A O 1
ATOM 755 N N . LYS A 1 94 ? 10.266 -1.498 -3.816 1 98.31 94 LYS A N 1
ATOM 756 C CA . LYS A 1 94 ? 9.508 -1.899 -4.992 1 98.31 94 LYS A CA 1
ATOM 757 C C . LYS A 1 94 ? 10.359 -2.738 -5.941 1 98.31 94 LYS A C 1
ATOM 759 O O . LYS A 1 94 ? 11.367 -2.258 -6.469 1 98.31 94 LYS A O 1
ATOM 764 N N . ILE A 1 95 ? 9.93 -3.928 -6.188 1 97.81 95 ILE A N 1
ATOM 765 C CA . ILE A 1 95 ? 10.758 -4.809 -7.004 1 97.81 95 ILE A CA 1
ATOM 766 C C . ILE A 1 95 ? 10.117 -4.996 -8.375 1 97.81 95 ILE A C 1
ATOM 768 O O . ILE A 1 95 ? 10.75 -5.508 -9.305 1 97.81 95 ILE A O 1
ATOM 772 N N . TRP A 1 96 ? 8.812 -4.613 -8.555 1 97.62 96 TRP A N 1
ATOM 773 C CA . TRP A 1 96 ? 8.133 -4.68 -9.844 1 97.62 96 TRP A CA 1
ATOM 774 C C . TRP A 1 96 ? 7 -3.662 -9.922 1 97.62 96 TRP A C 1
ATOM 776 O O . TRP A 1 96 ? 6.215 -3.527 -8.977 1 97.62 96 TRP A O 1
ATOM 786 N N . PRO A 1 97 ? 6.715 -2.924 -10.969 1 95.81 97 PRO A N 1
ATOM 787 C CA . PRO A 1 97 ? 7.645 -2.918 -12.102 1 95.81 97 PRO A CA 1
ATOM 788 C C . PRO A 1 97 ? 9.008 -2.336 -11.734 1 95.81 97 PRO A C 1
ATOM 790 O O . PRO A 1 97 ? 9.133 -1.624 -10.742 1 95.81 97 PRO A O 1
ATOM 793 N N . ALA A 1 98 ? 10.023 -2.746 -12.453 1 82.19 98 ALA A N 1
ATOM 794 C CA . ALA A 1 98 ? 11.383 -2.279 -12.219 1 82.19 98 ALA A CA 1
ATOM 795 C C . ALA A 1 98 ? 11.516 -0.787 -12.508 1 82.19 98 ALA A C 1
ATOM 797 O O . ALA A 1 98 ? 10.812 -0.255 -13.375 1 82.19 98 ALA A O 1
ATOM 798 N N . ALA A 1 99 ? 12.336 -0.108 -11.602 1 66.38 99 ALA A N 1
ATOM 799 C CA . ALA A 1 99 ? 12.625 1.303 -11.852 1 66.38 99 ALA A CA 1
ATOM 800 C C . ALA A 1 99 ? 13.391 1.482 -13.156 1 66.38 99 ALA A C 1
ATOM 802 O O . ALA A 1 99 ? 14.148 0.596 -13.57 1 66.38 99 ALA A O 1
ATOM 803 N N . MET B 1 1 ? -11.203 5.031 -6.777 1 89.38 1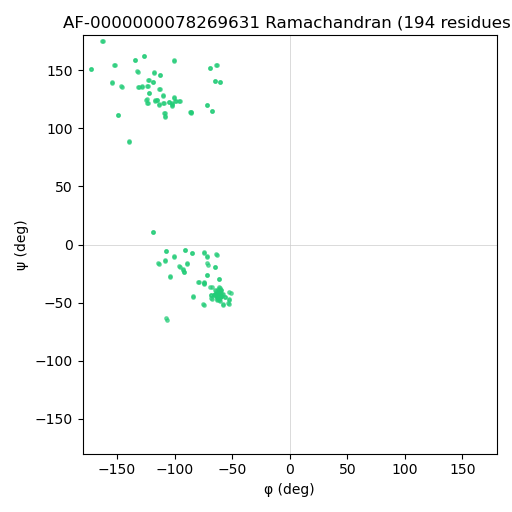 MET B N 1
ATOM 804 C CA . MET B 1 1 ? -10.477 3.879 -7.301 1 89.38 1 MET B CA 1
ATOM 805 C C . MET B 1 1 ? -10.328 2.799 -6.234 1 89.38 1 MET B C 1
ATOM 807 O O . MET B 1 1 ? -10.133 3.107 -5.059 1 89.38 1 MET B O 1
ATOM 811 N N . PHE B 1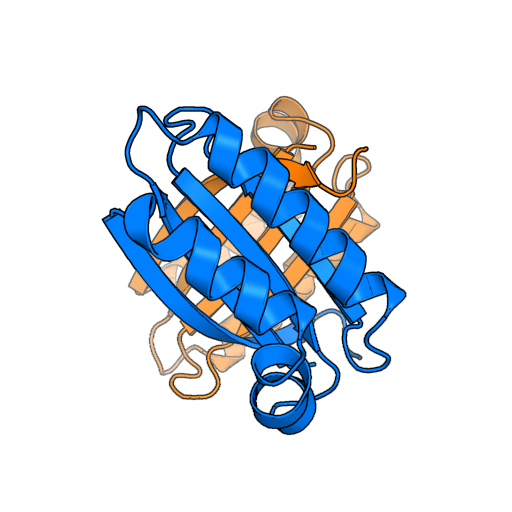 2 ? -10.531 1.523 -6.617 1 97.44 2 PHE B N 1
ATOM 812 C CA . PHE B 1 2 ? -10.523 0.34 -5.766 1 97.44 2 PHE B CA 1
ATOM 813 C C . PHE B 1 2 ? -9.109 -0.204 -5.605 1 97.44 2 PHE B C 1
ATOM 815 O O . PHE B 1 2 ? -8.477 -0.6 -6.586 1 97.44 2 PHE B O 1
ATOM 822 N N . VAL B 1 3 ? -8.578 -0.123 -4.336 1 98.69 3 VAL B N 1
ATOM 823 C CA . VAL B 1 3 ? -7.207 -0.555 -4.07 1 98.69 3 VAL B CA 1
ATOM 824 C C . VAL B 1 3 ? -7.219 -1.791 -3.176 1 98.69 3 VAL B C 1
ATOM 826 O O . VAL B 1 3 ? -7.973 -1.853 -2.201 1 98.69 3 VAL B O 1
ATOM 829 N N . VAL B 1 4 ? -6.43 -2.76 -3.557 1 98.88 4 VAL B N 1
ATOM 830 C CA . VAL B 1 4 ? -6.223 -3.965 -2.76 1 98.88 4 VAL B CA 1
ATOM 831 C C . VAL B 1 4 ? -4.758 -4.055 -2.338 1 98.88 4 VAL B C 1
ATOM 833 O O . VAL B 1 4 ? -3.855 -3.971 -3.176 1 98.88 4 VAL B O 1
ATOM 836 N N . ILE B 1 5 ? -4.508 -4.16 -1.046 1 98.88 5 ILE B N 1
ATOM 837 C CA . ILE B 1 5 ? -3.17 -4.426 -0.523 1 98.88 5 ILE B CA 1
ATOM 838 C C . ILE B 1 5 ? -3.115 -5.836 0.06 1 98.88 5 ILE B C 1
ATOM 840 O O . ILE B 1 5 ? -3.896 -6.176 0.951 1 98.88 5 ILE B O 1
ATOM 844 N N . VAL B 1 6 ? -2.238 -6.652 -0.442 1 98.88 6 VAL B N 1
ATOM 845 C CA . VAL B 1 6 ? -2.07 -8.023 0.043 1 98.88 6 VAL B CA 1
ATOM 846 C C . VAL B 1 6 ? -0.683 -8.18 0.661 1 98.88 6 VAL B C 1
ATOM 848 O O . VAL B 1 6 ? 0.326 -7.867 0.025 1 98.88 6 VAL B O 1
ATOM 851 N N . ASP B 1 7 ? -0.633 -8.609 1.87 1 98.88 7 ASP B N 1
ATOM 852 C CA . ASP B 1 7 ? 0.623 -8.992 2.508 1 98.88 7 ASP B CA 1
ATOM 853 C C . ASP B 1 7 ? 0.805 -10.508 2.5 1 98.88 7 ASP B C 1
ATOM 855 O O . ASP B 1 7 ? -0.084 -11.25 2.928 1 98.88 7 ASP B O 1
ATOM 859 N N . VAL B 1 8 ? 1.906 -10.914 1.994 1 98.94 8 VAL B N 1
ATOM 860 C CA . VAL B 1 8 ? 2.193 -12.336 1.85 1 98.94 8 VAL B CA 1
ATOM 861 C C . VAL B 1 8 ? 3.496 -12.672 2.568 1 98.94 8 VAL B C 1
ATOM 863 O O . VAL B 1 8 ? 4.543 -12.086 2.287 1 98.94 8 VAL B O 1
ATOM 866 N N . VAL B 1 9 ? 3.408 -13.578 3.5 1 98.88 9 VAL B N 1
ATOM 867 C CA . VAL B 1 9 ? 4.598 -14.164 4.113 1 98.88 9 VAL B CA 1
ATOM 868 C C . VAL B 1 9 ? 4.852 -15.555 3.531 1 98.88 9 VAL B C 1
ATOM 870 O O . VAL B 1 9 ? 3.998 -16.438 3.621 1 98.88 9 VAL B O 1
ATOM 873 N N . THR B 1 10 ? 5.965 -15.734 2.951 1 98.94 10 THR B N 1
ATOM 874 C CA . THR B 1 10 ? 6.316 -17.016 2.348 1 98.94 10 THR B CA 1
ATOM 875 C C . THR B 1 10 ? 7.234 -17.812 3.266 1 98.94 10 THR B C 1
ATOM 877 O O . THR B 1 10 ? 7.832 -17.266 4.191 1 98.94 10 THR B O 1
ATOM 880 N N . ARG B 1 11 ? 7.227 -19.094 3.025 1 98.75 11 ARG B N 1
ATOM 881 C CA . ARG B 1 11 ? 8.328 -19.891 3.572 1 98.75 11 ARG B CA 1
ATOM 882 C C . ARG B 1 11 ? 9.664 -19.406 3.016 1 98.75 11 ARG B C 1
ATOM 884 O O . ARG B 1 11 ? 9.789 -19.156 1.814 1 98.75 11 ARG B O 1
ATOM 891 N N . LYS B 1 12 ? 10.633 -19.375 3.871 1 98.31 12 LYS B N 1
ATOM 892 C CA . LYS B 1 12 ? 11.898 -18.734 3.512 1 98.31 12 LYS B CA 1
ATOM 893 C C . LYS B 1 12 ? 12.547 -19.438 2.316 1 98.31 12 LYS B C 1
ATOM 895 O O . LYS B 1 12 ? 13.117 -18.781 1.443 1 98.31 12 LYS B O 1
ATOM 900 N N . GLU B 1 13 ? 12.414 -20.734 2.26 1 98.38 13 GLU B N 1
ATOM 901 C CA . GLU B 1 13 ? 13.086 -21.5 1.226 1 98.38 13 GLU B CA 1
ATOM 902 C C . GLU B 1 13 ? 12.453 -21.281 -0.142 1 98.38 13 GLU B C 1
ATOM 904 O O . GLU B 1 13 ? 13.039 -21.625 -1.171 1 98.38 13 GLU B O 1
ATOM 909 N N . PHE B 1 14 ? 11.297 -20.625 -0.175 1 98.62 14 PHE B N 1
ATOM 910 C CA . PHE B 1 14 ? 10.586 -20.484 -1.439 1 98.62 14 PHE B CA 1
ATOM 911 C C . PHE B 1 14 ? 10.438 -19 -1.802 1 98.62 14 PHE B C 1
ATOM 913 O O . PHE B 1 14 ? 9.711 -18.656 -2.734 1 98.62 14 PHE B O 1
ATOM 920 N N . ALA B 1 15 ? 11.102 -18.156 -1.13 1 98.69 15 ALA B N 1
ATOM 921 C CA . ALA B 1 15 ? 10.953 -16.719 -1.333 1 98.69 15 ALA B CA 1
ATOM 922 C C . ALA B 1 15 ? 11.305 -16.328 -2.766 1 98.69 15 ALA B C 1
ATOM 924 O O . ALA B 1 15 ? 10.586 -15.547 -3.396 1 98.69 15 ALA B O 1
ATOM 925 N N . ASP B 1 16 ? 12.352 -16.844 -3.285 1 98.5 16 ASP B N 1
ATOM 926 C CA . ASP B 1 16 ? 12.781 -16.5 -4.641 1 98.5 16 ASP B CA 1
ATOM 927 C C . ASP B 1 16 ? 11.805 -17.047 -5.676 1 98.5 16 ASP B C 1
ATOM 929 O O . ASP B 1 16 ? 11.5 -16.375 -6.66 1 98.5 16 ASP B O 1
ATOM 933 N N . ASP B 1 17 ? 11.375 -18.266 -5.484 1 98.75 17 ASP B N 1
ATOM 934 C CA . ASP B 1 17 ? 10.383 -18.844 -6.379 1 98.75 17 ASP B CA 1
ATOM 935 C C . ASP B 1 17 ? 9.094 -18.016 -6.387 1 98.75 17 ASP B C 1
ATOM 937 O O . ASP B 1 17 ? 8.523 -17.75 -7.449 1 98.75 17 ASP B O 1
ATOM 941 N N . PHE B 1 18 ? 8.672 -17.641 -5.211 1 98.88 18 PHE B N 1
ATOM 942 C CA . PHE B 1 18 ? 7.477 -16.828 -5.102 1 98.88 18 PHE B CA 1
ATOM 943 C C . PHE B 1 18 ? 7.664 -15.484 -5.809 1 98.88 18 PHE B C 1
ATOM 945 O O . PHE B 1 18 ? 6.77 -15.023 -6.52 1 98.88 18 PHE B O 1
ATOM 952 N N . ARG B 1 19 ? 8.797 -14.898 -5.609 1 98.62 19 ARG B N 1
ATOM 953 C CA . ARG B 1 19 ? 9.133 -13.625 -6.238 1 98.62 19 ARG B CA 1
ATOM 954 C C . ARG B 1 19 ? 8.938 -13.695 -7.75 1 98.62 19 ARG B C 1
ATOM 956 O O . ARG B 1 19 ? 8.297 -12.82 -8.336 1 98.62 19 ARG B O 1
ATOM 963 N N . GLU B 1 20 ? 9.43 -14.719 -8.344 1 98.62 20 GLU B N 1
ATOM 964 C CA . GLU B 1 20 ? 9.305 -14.883 -9.789 1 98.62 20 GLU B CA 1
ATOM 965 C C . GLU B 1 20 ? 7.852 -15.086 -10.203 1 98.62 20 GLU B C 1
ATOM 967 O O . GLU B 1 20 ? 7.391 -14.5 -11.18 1 98.62 20 GLU B O 1
ATOM 972 N N . ALA B 1 21 ? 7.16 -15.906 -9.453 1 98.81 21 ALA B N 1
ATOM 973 C CA . ALA B 1 21 ? 5.77 -16.234 -9.773 1 98.81 21 ALA B CA 1
ATOM 974 C C . ALA B 1 21 ? 4.887 -14.992 -9.656 1 98.81 21 ALA B C 1
ATOM 976 O O . ALA B 1 21 ? 4.035 -14.75 -10.516 1 98.81 21 ALA B O 1
ATOM 977 N N . VAL B 1 22 ? 5.113 -14.227 -8.617 1 98.75 22 VAL B N 1
ATOM 978 C CA . VAL B 1 22 ? 4.234 -13.086 -8.383 1 98.75 22 VAL B CA 1
ATOM 979 C C . VAL B 1 22 ? 4.547 -11.977 -9.391 1 98.75 22 VAL B C 1
ATOM 981 O O . VAL B 1 22 ? 3.652 -11.234 -9.797 1 98.75 22 VAL B O 1
ATOM 984 N N . MET B 1 23 ? 5.797 -11.844 -9.797 1 98.5 23 MET B N 1
ATOM 985 C CA . MET B 1 23 ? 6.129 -10.875 -10.836 1 98.5 23 MET B CA 1
ATOM 986 C C . MET B 1 23 ? 5.434 -11.227 -12.148 1 98.5 23 MET B C 1
ATOM 988 O O . MET B 1 23 ? 4.914 -10.352 -12.836 1 98.5 23 MET B O 1
ATOM 992 N N . ARG B 1 24 ? 5.414 -12.516 -12.492 1 98.44 24 ARG B N 1
ATOM 993 C CA . ARG B 1 24 ? 4.68 -12.961 -13.664 1 98.44 24 ARG B CA 1
ATOM 994 C C . ARG B 1 24 ? 3.191 -12.656 -13.531 1 98.44 24 ARG B C 1
ATOM 996 O O . ARG B 1 24 ? 2.562 -12.18 -14.484 1 98.44 24 ARG B O 1
ATOM 1003 N N . GLN B 1 25 ? 2.662 -12.906 -12.391 1 98.56 25 GLN B N 1
ATOM 1004 C CA . GLN B 1 25 ? 1.251 -12.641 -12.141 1 98.56 25 GLN B CA 1
ATOM 1005 C C . GLN B 1 25 ? 0.944 -11.148 -12.258 1 98.56 25 GLN B C 1
ATOM 1007 O O . GLN B 1 25 ? -0.084 -10.766 -12.82 1 98.56 25 GLN B O 1
ATOM 1012 N N . GLY B 1 26 ? 1.819 -10.305 -11.648 1 98.44 26 GLY B N 1
ATOM 1013 C CA . GLY B 1 26 ? 1.652 -8.867 -11.797 1 98.44 26 GLY B CA 1
ATOM 1014 C C . GLY B 1 26 ? 1.642 -8.422 -13.25 1 98.44 26 GLY B C 1
ATOM 1015 O O . GLY B 1 26 ? 0.784 -7.633 -13.656 1 98.44 26 GLY B O 1
ATOM 1016 N N . ASN B 1 27 ? 2.578 -8.945 -14 1 98.19 27 ASN B N 1
ATOM 1017 C CA . ASN B 1 27 ? 2.648 -8.625 -15.422 1 98.19 27 ASN B CA 1
ATOM 1018 C C . ASN B 1 27 ? 1.38 -9.055 -16.156 1 98.19 27 ASN B C 1
ATOM 1020 O O . ASN B 1 27 ? 0.826 -8.281 -16.953 1 98.19 27 ASN B O 1
ATOM 1024 N N . ASN B 1 28 ? 0.938 -10.273 -15.938 1 98.56 28 ASN B N 1
ATOM 1025 C CA . ASN B 1 28 ? -0.284 -10.773 -16.562 1 98.56 28 ASN B CA 1
ATOM 1026 C C . ASN B 1 28 ? -1.486 -9.898 -16.219 1 98.56 28 ASN B C 1
ATOM 1028 O O . ASN B 1 28 ? -2.309 -9.594 -17.078 1 98.56 28 ASN B O 1
ATOM 1032 N N . SER B 1 29 ? -1.584 -9.484 -14.938 1 98.44 29 SER B N 1
ATOM 1033 C CA . SER B 1 29 ? -2.721 -8.695 -14.484 1 98.44 29 SER B CA 1
ATOM 1034 C C . SER B 1 29 ? -2.787 -7.355 -15.219 1 98.44 29 SER B C 1
ATOM 1036 O O . SER B 1 29 ? -3.844 -6.969 -15.719 1 98.44 29 SER B O 1
ATOM 1038 N N . VAL B 1 30 ? -1.676 -6.676 -15.336 1 97.69 30 VAL B N 1
ATOM 1039 C CA . VAL B 1 30 ? -1.645 -5.336 -15.922 1 97.69 30 VAL B CA 1
ATOM 1040 C C . VAL B 1 30 ? -1.812 -5.43 -17.438 1 97.69 30 VAL B C 1
ATOM 1042 O O . VAL B 1 30 ? -2.447 -4.57 -18.047 1 97.69 30 VAL B O 1
ATOM 1045 N N . THR B 1 31 ? -1.299 -6.492 -18.031 1 97.94 31 THR B N 1
ATOM 1046 C CA . THR B 1 31 ? -1.258 -6.539 -19.484 1 97.94 31 THR B CA 1
ATOM 1047 C C . THR B 1 31 ? -2.512 -7.207 -20.047 1 97.94 31 THR B C 1
ATOM 1049 O O . THR B 1 31 ? -2.924 -6.926 -21.172 1 97.94 31 THR B O 1
ATOM 1052 N N . ARG B 1 32 ? -3.17 -8.039 -19.266 1 98.06 32 ARG B N 1
ATOM 1053 C CA . ARG B 1 32 ? -4.227 -8.859 -19.828 1 98.06 32 ARG B CA 1
ATOM 1054 C C . ARG B 1 32 ? -5.59 -8.469 -19.266 1 98.06 32 ARG B C 1
ATOM 1056 O O . ARG B 1 32 ? -6.625 -8.891 -19.797 1 98.06 32 ARG B O 1
ATOM 1063 N N . GLU B 1 33 ? -5.574 -7.758 -18.188 1 97.94 33 GLU B N 1
ATOM 1064 C CA . GLU B 1 33 ? -6.832 -7.406 -17.547 1 97.94 33 GLU B CA 1
ATOM 1065 C C . GLU B 1 33 ? -7.152 -5.9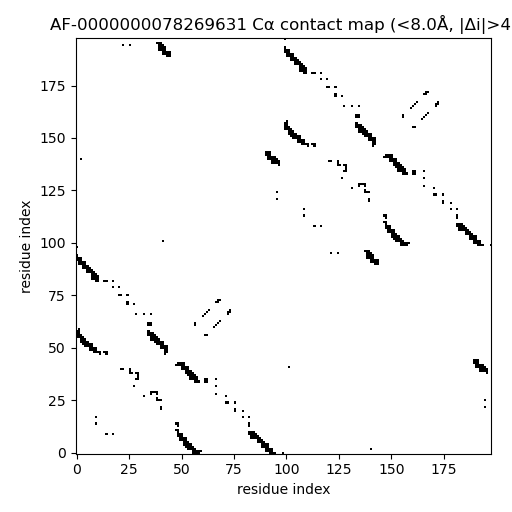26 -17.719 1 97.94 33 GLU B C 1
ATOM 1067 O O . GLU B 1 33 ? -6.52 -5.07 -17.094 1 97.94 33 GLU B O 1
ATOM 1072 N N . GLU B 1 34 ? -8.18 -5.586 -18.453 1 96.5 34 GLU B N 1
ATOM 1073 C CA . GLU B 1 34 ? -8.547 -4.207 -18.766 1 96.5 34 GLU B CA 1
ATOM 1074 C C . GLU B 1 34 ? -8.867 -3.426 -17.5 1 96.5 34 GLU B C 1
ATOM 1076 O O . GLU B 1 34 ? -8.586 -2.229 -17.406 1 96.5 34 GLU B O 1
ATOM 1081 N N . GLY B 1 35 ? -9.352 -4.07 -16.484 1 97.12 35 GLY B N 1
ATOM 1082 C CA . GLY B 1 35 ? -9.789 -3.393 -15.281 1 97.12 35 GLY B CA 1
ATOM 1083 C C . GLY B 1 35 ? -8.695 -3.26 -14.242 1 97.12 35 GLY B C 1
ATOM 1084 O O . GLY B 1 35 ? -8.898 -2.641 -13.195 1 97.12 35 GLY B O 1
ATOM 1085 N N . CYS B 1 36 ? -7.527 -3.846 -14.516 1 98.12 36 CYS B N 1
ATOM 1086 C CA . CYS B 1 36 ? -6.367 -3.658 -13.648 1 98.12 36 CYS B CA 1
ATOM 1087 C C . CYS B 1 36 ? -5.605 -2.395 -14.031 1 98.12 36 CYS B C 1
ATOM 1089 O O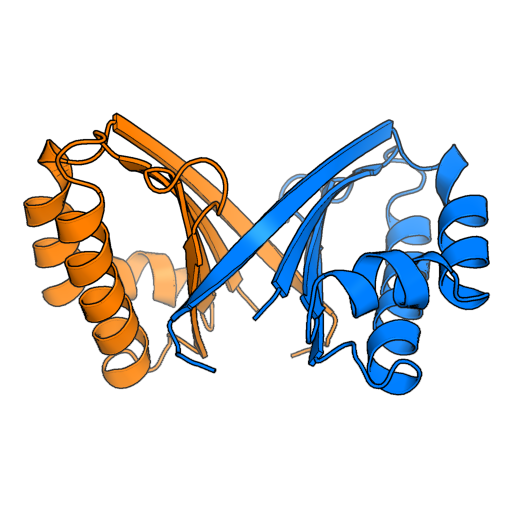 . CYS B 1 36 ? -4.988 -2.332 -15.094 1 98.12 36 CYS B O 1
ATOM 1091 N N . LEU B 1 37 ? -5.57 -1.393 -13.195 1 97.38 37 LEU B N 1
ATOM 1092 C CA . LEU B 1 37 ? -4.984 -0.088 -13.484 1 97.38 37 LEU B CA 1
ATOM 1093 C C . LEU B 1 37 ? -3.529 -0.036 -13.031 1 97.38 37 LEU B C 1
ATOM 1095 O O . LEU B 1 37 ? -2.768 0.825 -13.477 1 97.38 37 LEU B O 1
ATOM 1099 N N . GLY B 1 38 ? -3.213 -0.93 -12.117 1 97.62 38 GLY B N 1
ATOM 1100 C CA . GLY B 1 38 ? -1.853 -0.981 -11.609 1 97.62 38 GLY B CA 1
ATOM 1101 C C . GLY B 1 38 ? -1.601 -2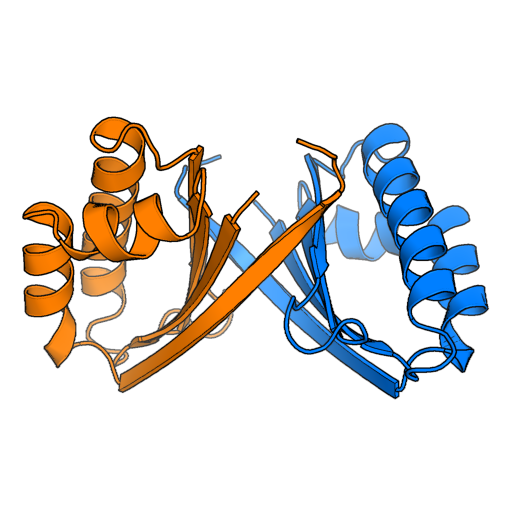.174 -10.703 1 97.62 38 GLY B C 1
ATOM 1102 O O . GLY B 1 38 ? -2.514 -2.646 -10.023 1 97.62 38 GLY B O 1
ATOM 1103 N N . PHE B 1 39 ? -0.417 -2.615 -10.688 1 98.62 39 PHE B N 1
ATOM 1104 C CA . PHE B 1 39 ? 0.061 -3.729 -9.875 1 98.62 39 PHE B CA 1
ATOM 1105 C C . PHE B 1 39 ? 1.527 -3.537 -9.5 1 98.62 39 PHE B C 1
ATOM 1107 O O . PHE B 1 39 ? 2.4 -3.555 -10.375 1 98.62 39 PHE B O 1
ATOM 1114 N N . GLU B 1 40 ? 1.759 -3.312 -8.25 1 98.75 40 GLU B N 1
ATOM 1115 C CA . GLU B 1 40 ? 3.129 -3.15 -7.77 1 98.75 40 GLU B CA 1
ATOM 1116 C C . GLU B 1 40 ? 3.488 -4.223 -6.75 1 98.75 40 GLU B C 1
ATOM 1118 O O . GLU B 1 40 ? 2.656 -4.605 -5.922 1 98.75 40 GLU B O 1
ATOM 1123 N N . ILE B 1 41 ? 4.684 -4.727 -6.84 1 98.88 41 ILE B N 1
ATOM 1124 C CA . ILE B 1 41 ? 5.188 -5.746 -5.93 1 98.88 41 ILE B CA 1
ATOM 1125 C C . ILE B 1 41 ? 6.32 -5.168 -5.082 1 98.88 41 ILE B C 1
ATOM 1127 O O . ILE B 1 41 ? 7.301 -4.648 -5.617 1 98.88 41 ILE B O 1
ATOM 1131 N N . LEU B 1 42 ? 6.094 -5.199 -3.816 1 98.81 42 LEU B N 1
ATOM 1132 C CA . LEU B 1 42 ? 7.047 -4.703 -2.834 1 98.81 42 LEU B CA 1
ATOM 1133 C C . LEU B 1 42 ? 7.609 -5.848 -1.997 1 98.81 42 LEU B C 1
ATOM 1135 O O . LEU B 1 42 ? 6.91 -6.824 -1.726 1 98.81 42 LEU B O 1
ATOM 1139 N N . GLN B 1 43 ? 8.859 -5.707 -1.624 1 98.75 43 GLN B N 1
ATOM 1140 C CA . GLN B 1 43 ? 9.531 -6.695 -0.786 1 98.75 43 GLN B CA 1
ATOM 1141 C C . GLN B 1 43 ? 10.195 -6.031 0.417 1 98.75 43 GLN B C 1
ATOM 1143 O O . GLN B 1 43 ? 10.797 -4.965 0.291 1 98.75 43 GLN B O 1
ATOM 1148 N N . ASP B 1 44 ? 10.016 -6.676 1.578 1 98.5 44 ASP B N 1
ATOM 1149 C CA . ASP B 1 44 ? 10.664 -6.199 2.795 1 98.5 44 ASP B CA 1
ATOM 1150 C C . ASP B 1 44 ? 12.18 -6.379 2.717 1 98.5 44 ASP B C 1
ATOM 1152 O O . ASP B 1 44 ? 12.672 -7.508 2.621 1 98.5 44 ASP B O 1
ATOM 1156 N N . PRO B 1 45 ? 12.914 -5.266 2.713 1 97.25 45 PRO B N 1
ATOM 1157 C CA . PRO B 1 45 ? 14.367 -5.402 2.57 1 97.25 45 PRO B CA 1
ATOM 1158 C C . PRO B 1 45 ? 15.008 -6.129 3.75 1 97.25 45 PRO B C 1
ATOM 1160 O O . PRO B 1 45 ? 16.109 -6.672 3.621 1 97.25 45 PRO B O 1
ATOM 1163 N N . GLU B 1 46 ? 14.359 -6.199 4.875 1 97.5 46 GLU B N 1
ATOM 1164 C CA . GLU B 1 46 ? 14.914 -6.832 6.062 1 97.5 46 GLU B CA 1
ATOM 1165 C C . GLU B 1 46 ? 14.453 -8.281 6.188 1 97.5 46 GLU B C 1
ATOM 1167 O O . GLU B 1 46 ? 15.016 -9.055 6.961 1 97.5 46 GLU B O 1
ATOM 1172 N N . ASN B 1 47 ? 13.43 -8.664 5.555 1 98.19 47 ASN B N 1
ATOM 1173 C CA . ASN B 1 47 ? 12.891 -10.023 5.516 1 98.19 47 ASN B CA 1
ATOM 1174 C C . ASN B 1 47 ? 12.414 -10.391 4.117 1 98.19 47 ASN B C 1
ATOM 1176 O O . ASN B 1 47 ? 11.227 -10.273 3.811 1 98.19 47 ASN B O 1
ATOM 1180 N N . PRO B 1 48 ? 13.25 -10.906 3.324 1 97.75 48 PRO B N 1
ATOM 1181 C CA . PRO B 1 48 ? 12.969 -11.102 1.899 1 97.75 48 PRO B CA 1
ATOM 1182 C C . PRO B 1 48 ? 11.82 -12.078 1.654 1 97.75 48 PRO B C 1
ATOM 1184 O O . PRO B 1 48 ? 11.359 -12.219 0.521 1 97.75 48 PRO B O 1
ATOM 1187 N N . ALA B 1 49 ? 11.344 -12.75 2.719 1 98.75 49 ALA B N 1
ATOM 1188 C CA . ALA B 1 49 ? 10.219 -13.664 2.58 1 98.75 49 ALA B CA 1
ATOM 1189 C C . ALA B 1 49 ? 8.891 -12.922 2.67 1 98.75 49 ALA B C 1
ATOM 1191 O O . ALA B 1 49 ? 7.828 -13.516 2.471 1 98.75 49 ALA B O 1
ATOM 1192 N N . ASN B 1 50 ? 8.945 -11.672 2.988 1 98.88 50 ASN B N 1
ATOM 1193 C CA . ASN B 1 50 ? 7.742 -10.859 3.15 1 98.88 50 ASN B CA 1
ATOM 1194 C C . ASN B 1 50 ? 7.508 -9.961 1.938 1 98.88 50 ASN B C 1
ATOM 1196 O O . ASN B 1 50 ? 8.359 -9.141 1.593 1 98.88 50 ASN B O 1
ATOM 1200 N N . PHE B 1 51 ? 6.328 -10.156 1.278 1 98.94 51 PHE B N 1
ATOM 1201 C CA . PHE B 1 51 ? 5.93 -9.383 0.109 1 98.94 51 PHE B CA 1
ATOM 1202 C C . PHE B 1 51 ? 4.652 -8.602 0.386 1 98.94 51 PHE B C 1
ATOM 1204 O O . PHE B 1 51 ? 3.814 -9.031 1.18 1 98.94 51 PHE B O 1
ATOM 1211 N N . THR B 1 52 ? 4.566 -7.473 -0.223 1 98.94 52 THR B N 1
ATOM 1212 C CA . THR B 1 52 ? 3.336 -6.688 -0.272 1 98.94 52 THR B CA 1
ATOM 1213 C C . THR B 1 52 ? 2.941 -6.391 -1.716 1 98.94 52 THR B C 1
ATOM 1215 O O . THR B 1 52 ? 3.758 -5.898 -2.498 1 98.94 52 THR B O 1
ATOM 1218 N N . LEU B 1 53 ? 1.767 -6.75 -2.045 1 98.94 53 LEU B N 1
ATOM 1219 C CA . LEU B 1 53 ? 1.201 -6.426 -3.35 1 98.94 53 LEU B CA 1
ATOM 1220 C C . LEU B 1 53 ? 0.273 -5.219 -3.256 1 98.94 53 LEU B C 1
ATOM 1222 O O . LEU B 1 53 ? -0.628 -5.188 -2.416 1 98.94 53 LEU B O 1
ATOM 1226 N N . TYR B 1 54 ? 0.552 -4.227 -4.031 1 98.88 54 TYR B N 1
ATOM 1227 C CA . TYR B 1 54 ? -0.294 -3.043 -4.152 1 98.88 54 TYR B CA 1
ATOM 1228 C C . TYR B 1 54 ? -0.998 -3.016 -5.504 1 98.88 54 TYR B C 1
ATOM 1230 O O . TYR B 1 54 ? -0.368 -2.764 -6.535 1 98.88 54 TYR B O 1
ATOM 1238 N N . GLU B 1 55 ? -2.314 -3.205 -5.492 1 98.88 55 GLU B N 1
ATOM 1239 C CA . GLU B 1 55 ? -3.086 -3.396 -6.715 1 98.88 55 GLU B CA 1
ATOM 1240 C C . GLU B 1 55 ? -4.215 -2.373 -6.824 1 98.88 55 GLU B C 1
ATOM 1242 O O . GLU B 1 55 ? -4.879 -2.068 -5.832 1 98.88 55 GLU B O 1
ATOM 1247 N N . THR B 1 56 ? -4.371 -1.838 -7.988 1 98.38 56 THR B N 1
ATOM 1248 C CA . THR B 1 56 ? -5.445 -0.884 -8.242 1 98.38 56 THR B CA 1
ATOM 1249 C C . THR B 1 56 ? -6.344 -1.371 -9.375 1 98.38 56 THR B C 1
ATOM 1251 O O . THR B 1 56 ? -5.855 -1.748 -10.438 1 98.38 56 THR B O 1
ATOM 1254 N N . TYR B 1 57 ? -7.668 -1.342 -9.086 1 98.31 57 TYR B N 1
ATOM 1255 C CA . TYR B 1 57 ? -8.672 -1.766 -10.062 1 98.31 57 TYR B CA 1
ATOM 1256 C C . TYR B 1 57 ? -9.719 -0.683 -10.266 1 98.31 57 TYR B C 1
ATOM 1258 O O . TYR B 1 57 ? -9.891 0.193 -9.414 1 98.31 57 TYR B O 1
ATOM 1266 N N . THR B 1 58 ? -10.422 -0.824 -11.359 1 97.25 58 THR B N 1
ATOM 1267 C CA . THR B 1 58 ? -11.453 0.157 -11.695 1 97.25 58 THR B CA 1
ATOM 1268 C C . THR B 1 58 ? -12.57 0.146 -10.656 1 97.25 58 THR B C 1
ATOM 1270 O O . THR B 1 58 ? -13.141 1.193 -10.336 1 97.25 58 THR B O 1
ATOM 1273 N N . ASP B 1 59 ? -12.945 -1.035 -10.195 1 97.31 59 ASP B N 1
ATOM 1274 C CA . ASP B 1 59 ? -14.008 -1.178 -9.203 1 97.31 59 ASP B CA 1
ATOM 1275 C C . ASP B 1 59 ? -13.953 -2.551 -8.539 1 97.31 59 ASP B C 1
ATOM 1277 O O . ASP B 1 59 ? -13.094 -3.373 -8.859 1 97.31 59 ASP B O 1
ATOM 1281 N N . ALA B 1 60 ? -14.805 -2.744 -7.566 1 97.38 60 ALA B N 1
ATOM 1282 C CA . ALA B 1 60 ? -14.844 -3.977 -6.785 1 97.38 60 ALA B CA 1
ATOM 1283 C C . ALA B 1 60 ? -15.156 -5.176 -7.676 1 97.38 60 ALA B C 1
ATOM 1285 O O . ALA B 1 60 ? -14.562 -6.246 -7.516 1 97.38 60 ALA B O 1
ATOM 1286 N N . ALA B 1 61 ? -16.078 -5.031 -8.578 1 97.62 61 ALA B N 1
ATOM 1287 C CA . ALA B 1 61 ? -16.469 -6.133 -9.453 1 97.62 61 ALA B CA 1
ATOM 1288 C C . ALA B 1 61 ? -15.305 -6.602 -10.312 1 97.62 61 ALA B C 1
ATOM 1290 O O . ALA B 1 61 ? -15.141 -7.801 -10.539 1 97.62 61 ALA B O 1
ATOM 1291 N N . THR B 1 62 ? -14.492 -5.68 -10.797 1 97.69 62 THR B N 1
ATOM 1292 C CA . THR B 1 62 ? -13.32 -6.02 -11.594 1 97.69 62 THR B CA 1
ATOM 1293 C C . THR B 1 62 ? -12.367 -6.91 -10.797 1 97.69 62 THR B C 1
ATOM 1295 O O . THR B 1 62 ? -11.812 -7.871 -11.336 1 97.69 62 THR B O 1
ATOM 1298 N N . PHE B 1 63 ? -12.234 -6.609 -9.539 1 98.31 63 PHE B N 1
ATOM 1299 C CA . PHE B 1 63 ? -11.328 -7.395 -8.703 1 98.31 63 PHE B CA 1
ATOM 1300 C C . PHE B 1 63 ? -11.945 -8.75 -8.375 1 98.31 63 PHE B C 1
ATOM 1302 O O . PHE B 1 63 ? -11.328 -9.789 -8.625 1 98.31 63 PHE B O 1
ATOM 1309 N N . TYR B 1 64 ? -13.133 -8.758 -7.898 1 97.62 64 TYR B N 1
ATOM 1310 C CA . TYR B 1 64 ? -13.719 -9.977 -7.336 1 97.62 64 TYR B CA 1
ATOM 1311 C C . TYR B 1 64 ? -14.219 -10.898 -8.438 1 97.62 64 TYR B C 1
ATOM 1313 O O . TYR B 1 64 ? -14.141 -12.117 -8.32 1 97.62 64 TYR B O 1
ATOM 1321 N N . ASP B 1 65 ? -14.664 -10.352 -9.508 1 97.12 65 ASP B N 1
ATOM 1322 C CA . ASP B 1 65 ? -15.344 -11.164 -10.508 1 97.12 65 ASP B CA 1
ATOM 1323 C C . ASP B 1 65 ? -14.438 -11.438 -11.703 1 97.12 65 ASP B C 1
ATOM 1325 O O . ASP B 1 65 ? -14.586 -12.445 -12.391 1 97.12 65 ASP B O 1
ATOM 1329 N N . VAL B 1 66 ? -13.547 -10.594 -11.961 1 97.44 66 VAL B N 1
ATOM 1330 C CA . VAL B 1 66 ? -12.711 -10.75 -13.141 1 97.44 66 VAL B CA 1
ATOM 1331 C C . VAL B 1 66 ? -11.305 -11.188 -12.727 1 97.44 66 VAL B C 1
ATOM 1333 O O . VAL B 1 66 ? -10.898 -12.32 -12.984 1 97.44 66 VAL B O 1
ATOM 1336 N N . HIS B 1 67 ? -10.57 -10.391 -12.023 1 98.38 67 HIS B N 1
ATOM 1337 C CA . HIS B 1 67 ? -9.188 -10.664 -11.656 1 98.38 67 HIS B CA 1
ATOM 1338 C C . HIS B 1 67 ? -9.055 -12.031 -11 1 98.38 67 HIS B C 1
ATOM 1340 O O . HIS B 1 67 ? -8.25 -12.859 -11.43 1 98.38 67 HIS B O 1
ATOM 1346 N N . ARG B 1 68 ? -9.875 -12.328 -9.984 1 97.88 68 ARG B N 1
ATOM 1347 C CA . ARG B 1 68 ? -9.758 -13.547 -9.195 1 97.88 68 ARG B CA 1
ATOM 1348 C C . ARG B 1 68 ? -10.266 -14.75 -9.977 1 97.88 68 ARG B C 1
ATOM 1350 O O . ARG B 1 68 ? -10.078 -15.898 -9.555 1 97.88 68 ARG B O 1
ATOM 1357 N N . SER B 1 69 ? -10.852 -14.5 -11.148 1 97.75 69 SER B N 1
ATOM 1358 C CA . SER B 1 69 ? -11.438 -15.586 -11.93 1 97.75 69 SER B CA 1
ATOM 1359 C C . SER B 1 69 ? -10.586 -15.898 -13.164 1 97.75 69 SER B C 1
ATOM 1361 O O . SER B 1 69 ? -10.859 -16.859 -13.883 1 97.75 69 SER B O 1
ATOM 1363 N N . THR B 1 70 ? -9.602 -15.148 -13.406 1 98.31 70 THR B N 1
ATOM 1364 C CA . THR B 1 70 ? -8.773 -15.367 -14.594 1 98.31 70 THR B CA 1
ATOM 1365 C C . THR B 1 70 ? -7.969 -16.656 -14.469 1 98.31 70 THR B C 1
ATOM 1367 O O . THR B 1 70 ? -7.617 -17.062 -13.359 1 98.31 70 THR B O 1
ATOM 1370 N N . PRO B 1 71 ? -7.637 -17.281 -15.602 1 98.19 71 PRO B N 1
ATOM 1371 C CA . PRO B 1 71 ? -6.785 -18.469 -15.555 1 98.19 71 PRO B CA 1
ATOM 1372 C C . PRO B 1 71 ? -5.414 -18.188 -14.938 1 98.19 71 PRO B C 1
ATOM 1374 O O . PRO B 1 71 ? -4.891 -19.016 -14.188 1 98.19 71 PRO B O 1
ATOM 1377 N N . HIS B 1 72 ? -4.871 -17.047 -15.297 1 98.38 72 HIS B N 1
ATOM 1378 C CA . HIS B 1 72 ? -3.535 -16.766 -14.781 1 98.38 72 HIS B CA 1
ATOM 1379 C C . HIS B 1 72 ? -3.559 -16.547 -13.273 1 98.38 72 HIS B C 1
ATOM 1381 O O . HIS B 1 72 ? -2.615 -16.922 -12.57 1 98.38 72 HIS B O 1
ATOM 1387 N N . PHE B 1 73 ? -4.574 -15.922 -12.711 1 98.69 73 PHE B N 1
ATOM 1388 C CA . PHE B 1 73 ? -4.676 -15.797 -11.266 1 98.69 73 PHE B CA 1
ATOM 1389 C C . PHE B 1 73 ? -4.805 -17.156 -10.602 1 98.69 73 PHE B C 1
ATOM 1391 O O . PHE B 1 73 ? -4.121 -17.453 -9.625 1 98.69 73 PHE B O 1
ATOM 1398 N N . LYS B 1 74 ? -5.699 -18 -11.141 1 98.38 74 LYS B N 1
ATOM 1399 C CA . LYS B 1 74 ? -5.93 -19.328 -10.57 1 98.38 74 LYS B CA 1
ATOM 1400 C C . LYS B 1 74 ? -4.652 -20.156 -10.586 1 98.38 74 LYS B C 1
ATOM 1402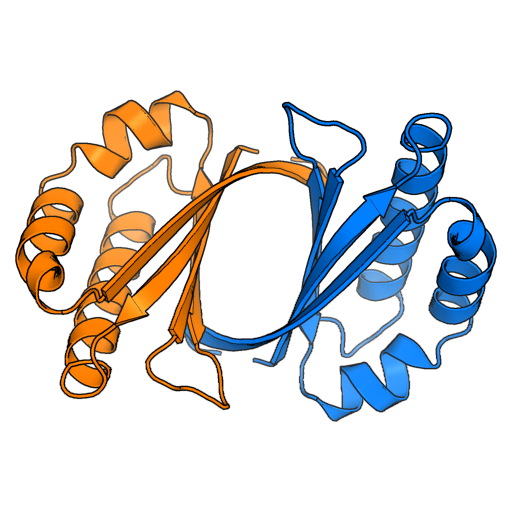 O O . LYS B 1 74 ? -4.34 -20.844 -9.609 1 98.38 74 LYS B O 1
ATOM 1407 N N . ASP B 1 75 ? -3.957 -20.125 -11.664 1 98.38 75 ASP B N 1
ATOM 1408 C CA . ASP B 1 75 ? -2.688 -20.844 -11.766 1 98.38 75 ASP B CA 1
ATOM 1409 C C . ASP B 1 75 ? -1.685 -20.328 -10.742 1 98.38 75 ASP B C 1
ATOM 1411 O O . ASP B 1 75 ? -1.009 -21.109 -10.078 1 98.38 75 ASP B O 1
ATOM 1415 N N . TYR B 1 76 ? -1.541 -19 -10.617 1 98.81 76 TYR B N 1
ATOM 1416 C CA . TYR B 1 76 ? -0.656 -18.375 -9.641 1 98.81 76 TYR B CA 1
ATOM 1417 C C . TYR B 1 76 ? -1.019 -18.797 -8.219 1 98.81 76 TYR B C 1
ATOM 1419 O O . TYR B 1 76 ? -0.152 -19.234 -7.457 1 98.81 76 TYR B O 1
ATOM 1427 N N . ALA B 1 77 ? -2.312 -18.641 -7.902 1 98.44 77 ALA B N 1
ATOM 1428 C CA . ALA B 1 77 ? -2.781 -18.953 -6.555 1 98.44 77 ALA B CA 1
ATOM 1429 C C . ALA B 1 77 ? -2.516 -20.406 -6.199 1 98.44 77 ALA B C 1
ATOM 1431 O O . ALA B 1 77 ? -2.01 -20.703 -5.113 1 98.44 77 ALA B O 1
ATOM 1432 N N . LEU B 1 78 ? -2.797 -21.281 -7.125 1 98.38 78 LEU B N 1
ATOM 1433 C CA . LEU B 1 78 ? -2.629 -22.719 -6.891 1 98.38 78 LEU B CA 1
ATOM 1434 C C . LEU B 1 78 ? -1.151 -23.078 -6.758 1 98.38 78 LEU B C 1
ATOM 1436 O O . LEU B 1 78 ? -0.765 -23.812 -5.844 1 98.38 78 LEU B O 1
ATOM 1440 N N . SER B 1 79 ? -0.332 -22.594 -7.613 1 98.62 79 SER B N 1
ATOM 1441 C CA . SER B 1 79 ? 1.071 -22.984 -7.676 1 98.62 79 SER B CA 1
ATOM 1442 C C . SER B 1 79 ? 1.855 -22.422 -6.492 1 98.62 79 SER B C 1
ATOM 1444 O O . SER B 1 79 ? 2.84 -23.031 -6.055 1 98.62 79 SER B O 1
ATOM 1446 N N . THR B 1 80 ? 1.389 -21.344 -5.953 1 98.81 80 THR B N 1
ATOM 1447 C CA . THR B 1 80 ? 2.18 -20.703 -4.906 1 98.81 80 THR B CA 1
ATOM 1448 C C . THR B 1 80 ? 1.641 -21.047 -3.525 1 98.81 80 THR B C 1
ATOM 1450 O O . THR B 1 80 ? 2.299 -20.797 -2.514 1 98.81 80 THR B O 1
ATOM 1453 N N . ALA B 1 81 ? 0.474 -21.656 -3.453 1 98.62 81 ALA B N 1
ATOM 1454 C CA . ALA B 1 81 ? -0.192 -21.969 -2.189 1 98.62 81 ALA B CA 1
ATOM 1455 C C . ALA B 1 81 ? 0.748 -22.703 -1.239 1 98.62 81 ALA B C 1
ATOM 1457 O O . ALA B 1 81 ? 0.848 -22.359 -0.06 1 98.62 81 ALA B O 1
ATOM 1458 N N . PRO B 1 82 ? 1.566 -23.656 -1.671 1 98.62 82 PRO B N 1
ATOM 1459 C CA . PRO B 1 82 ? 2.439 -24.391 -0.744 1 98.62 82 PRO B CA 1
ATOM 1460 C C . PRO B 1 82 ? 3.58 -23.516 -0.212 1 98.62 82 PRO B C 1
ATOM 1462 O O . PRO B 1 82 ? 4.25 -23.906 0.753 1 98.62 82 PRO B O 1
ATOM 1465 N N . TRP B 1 83 ? 3.879 -22.422 -0.827 1 98.88 83 TRP B N 1
ATOM 1466 C CA . TRP B 1 83 ? 5.02 -21.578 -0.478 1 98.88 83 TRP B CA 1
ATOM 1467 C C . TRP B 1 83 ? 4.629 -20.547 0.568 1 98.88 83 TRP B C 1
ATOM 1469 O O . TRP B 1 83 ? 5.492 -19.906 1.18 1 98.88 83 TRP B O 1
ATOM 1479 N N . VAL B 1 84 ? 3.295 -20.312 0.785 1 98.88 84 VAL B N 1
ATOM 1480 C CA . VAL B 1 84 ? 2.783 -19.188 1.561 1 98.88 84 VAL B CA 1
ATOM 1481 C C . VAL B 1 84 ? 2.504 -19.625 2.994 1 98.88 84 VAL B C 1
ATOM 1483 O O . VAL B 1 84 ? 1.798 -20.609 3.219 1 98.88 84 VAL B O 1
ATOM 1486 N N . GLU B 1 85 ? 3.127 -18.922 3.855 1 98.81 85 GLU B N 1
ATOM 1487 C CA . GLU B 1 85 ? 2.887 -19.172 5.273 1 98.81 85 GLU B CA 1
ATOM 1488 C C . GLU B 1 85 ? 1.645 -18.422 5.762 1 98.81 85 GLU B C 1
ATOM 1490 O O . GLU B 1 85 ? 0.865 -18.969 6.551 1 98.81 85 GLU B O 1
ATOM 1495 N N . SER B 1 86 ? 1.504 -17.25 5.414 1 98.75 86 SER B N 1
ATOM 1496 C CA . SER B 1 86 ? 0.334 -16.453 5.773 1 98.75 86 SER B CA 1
ATOM 1497 C C . SER B 1 86 ? 0.069 -15.367 4.738 1 98.75 86 SER B C 1
ATOM 1499 O O . SER B 1 86 ? 0.972 -14.977 3.996 1 98.75 86 SER B O 1
ATOM 1501 N N . LYS B 1 87 ? -1.154 -14.969 4.66 1 98.69 87 LYS B N 1
ATOM 1502 C CA . LYS B 1 87 ? -1.615 -13.938 3.734 1 98.69 87 LYS B CA 1
ATOM 1503 C C . LYS B 1 87 ? -2.738 -13.109 4.352 1 98.69 87 LYS B C 1
ATOM 1505 O O . LYS B 1 87 ? -3.611 -13.648 5.035 1 98.69 87 LYS B O 1
ATOM 1510 N N . SER B 1 88 ? -2.643 -11.828 4.18 1 98.5 88 SER B N 1
ATOM 1511 C CA . SER B 1 88 ? -3.723 -10.93 4.578 1 98.5 88 SER B CA 1
ATOM 1512 C C . SER B 1 88 ? -4.055 -9.938 3.469 1 98.5 88 SER B C 1
ATOM 1514 O O . SER B 1 88 ? -3.203 -9.625 2.633 1 98.5 88 SER B O 1
ATOM 1516 N N . MET B 1 89 ? -5.297 -9.547 3.393 1 98.56 89 MET B N 1
ATOM 1517 C CA . MET B 1 89 ? -5.773 -8.656 2.342 1 98.56 89 MET B CA 1
ATOM 1518 C C . MET B 1 89 ? -6.582 -7.504 2.93 1 98.56 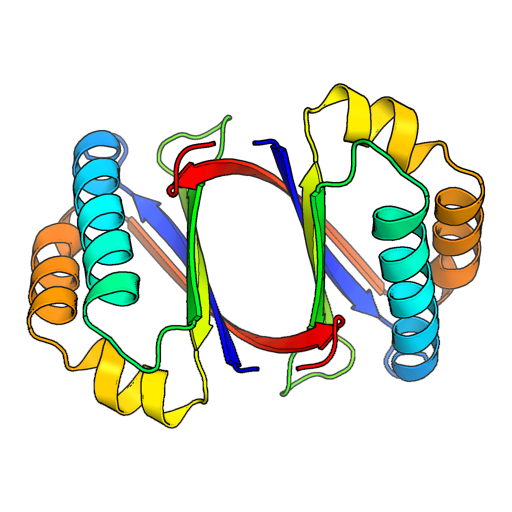89 MET B C 1
ATOM 1520 O O . MET B 1 89 ? -7.395 -7.707 3.834 1 98.56 89 MET B O 1
ATOM 1524 N N . ARG B 1 90 ? -6.305 -6.355 2.443 1 98.44 90 ARG B N 1
ATOM 1525 C CA . ARG B 1 90 ? -7.102 -5.172 2.756 1 98.44 90 ARG B CA 1
ATOM 1526 C C . ARG B 1 90 ? -7.652 -4.535 1.486 1 98.44 90 ARG B C 1
ATOM 1528 O O . ARG B 1 90 ? -6.961 -4.461 0.468 1 98.44 90 ARG B O 1
ATOM 1535 N N . VAL B 1 91 ? -8.883 -4.074 1.643 1 98.5 91 VAL B N 1
ATOM 1536 C CA . VAL B 1 91 ? -9.516 -3.297 0.581 1 98.5 91 VAL B CA 1
ATOM 1537 C C . VAL B 1 91 ? -9.648 -1.839 1.014 1 98.5 91 VAL B C 1
ATOM 1539 O O . VAL B 1 91 ? -10.148 -1.552 2.105 1 98.5 91 VAL B O 1
ATOM 1542 N N . LEU B 1 92 ? -9.156 -0.942 0.13 1 98.56 92 LEU B N 1
ATOM 1543 C CA . LEU B 1 92 ? -9.141 0.479 0.457 1 98.56 92 LEU B CA 1
ATOM 1544 C C . LEU B 1 92 ? -9.641 1.313 -0.717 1 98.56 92 LEU B C 1
ATOM 1546 O O . LEU B 1 92 ? -9.672 0.838 -1.854 1 98.56 92 LEU B O 1
ATOM 1550 N N . THR B 1 93 ? -10.078 2.508 -0.414 1 97.94 93 THR B N 1
ATOM 1551 C CA . THR B 1 93 ? -10.461 3.482 -1.432 1 97.94 93 THR B CA 1
ATOM 1552 C C . THR B 1 93 ? -9.391 4.562 -1.575 1 97.94 93 THR B C 1
ATOM 1554 O O . THR B 1 93 ? -9.016 5.203 -0.593 1 97.94 93 THR B O 1
ATOM 1557 N N . LYS B 1 94 ? -8.867 4.723 -2.768 1 98.25 94 LYS B N 1
ATOM 1558 C CA . LYS B 1 94 ? -7.953 5.836 -2.996 1 98.25 94 LYS B CA 1
ATOM 1559 C C . LYS B 1 94 ? -8.695 7.168 -3.023 1 98.25 94 LYS B C 1
ATOM 1561 O O . LYS B 1 94 ? -9.555 7.387 -3.879 1 98.25 94 LYS B O 1
ATOM 1566 N N . ILE B 1 95 ? -8.344 8.047 -2.141 1 97.75 95 ILE B N 1
ATOM 1567 C CA . ILE B 1 95 ? -9.086 9.297 -2.051 1 97.75 95 ILE B CA 1
ATOM 1568 C C . ILE B 1 95 ? -8.234 10.445 -2.584 1 97.75 95 ILE B C 1
ATOM 1570 O O . ILE B 1 95 ? -8.742 11.547 -2.818 1 97.75 95 ILE B O 1
ATOM 1574 N N . TRP B 1 96 ? -6.891 10.234 -2.777 1 97.56 96 TRP B N 1
ATOM 1575 C CA . TRP B 1 96 ? -6.008 11.242 -3.357 1 97.56 96 TRP B CA 1
ATOM 1576 C C . TRP B 1 96 ? -4.797 10.594 -4.016 1 97.56 96 TRP B C 1
ATOM 1578 O O . TRP B 1 96 ? -4.18 9.695 -3.443 1 97.56 96 TRP B O 1
ATOM 1588 N N . PRO B 1 97 ? -4.262 10.984 -5.156 1 95.75 97 PRO B N 1
ATOM 1589 C CA . PRO B 1 97 ? -4.973 11.969 -5.973 1 95.75 97 PRO B CA 1
ATOM 1590 C C . PRO B 1 97 ? -6.324 11.461 -6.473 1 95.75 97 PRO B C 1
ATOM 1592 O O . PRO B 1 97 ? -6.562 10.25 -6.484 1 95.75 97 PRO B O 1
ATOM 1595 N N . ALA B 1 98 ? -7.219 12.375 -6.734 1 81.88 98 ALA B N 1
ATOM 1596 C CA . ALA B 1 98 ? -8.555 12.039 -7.211 1 81.88 98 ALA B CA 1
ATOM 1597 C C . ALA B 1 98 ? -8.5 11.383 -8.586 1 81.88 98 ALA B C 1
ATOM 1599 O O . ALA B 1 98 ? -7.621 11.695 -9.391 1 81.88 98 ALA B O 1
ATOM 1600 N N . ALA B 1 99 ? -9.422 10.305 -8.773 1 65.75 99 ALA B N 1
ATOM 1601 C CA . ALA B 1 99 ? -9.539 9.68 -10.086 1 65.75 99 ALA B CA 1
ATOM 1602 C C . ALA B 1 99 ? -10.031 10.68 -11.125 1 65.75 99 ALA B C 1
ATOM 1604 O O . ALA B 1 99 ? -10.773 11.609 -10.797 1 65.75 99 ALA B O 1
#

pLDDT: mean 97.72, std 3.74, range [65.75, 98.94]

Sequence (198 aa):
MFVVIVDVVTRKEFADDFREAVMRQGNNSVTREEGCLGFEILQDPENPANFTLYETYTDAATFYDVHRSTPHFKDYALSTAPWVESKSMRVLTKIWPAAMFVVIVDVVTRKEFADDFREAVMRQGNNSVTREEGCLGFEILQDPENPANFTLYETYTDAATFYDVHRSTPHFKDYALSTAPWVESKSMRVLTKIWPAA

InterPro domains:
  IPR007138 Antibiotic biosynthesis monooxygenase domain [PF03992] (1-76)
  IPR007138 Antibiotic biosynthesis monooxygenase domain [PS51725] (2-92)
  IPR011008 Dimeric alpha-beta barrel [SSF54909] (1-88)
  IPR050744 AI-2 Signaling Cycle Isomerase LsrG [PTHR33336] (1-89)